Protein AF-0000000076748676 (afdb_homodimer)

Foldseek 3Di:
DDDPDPDPVSDPDPCPPPPALLVVLLVLLVVLLVLLVVLLVDDDDPLLNVLSVVVSVVSVLLSQVFVHPRDDDPVNLVVLVVLLVVLCVLVVNHDPAAFDQDFDPSLNSLLVSLVSLVVSLVSLVVNVVVPPGHGDVVSNSSSNSSSSSSNSSSVSVCVVVVTDTGHDDDPVDPDDD/DDDPDPDPVRDPDPCVPPPALLVVLLVLLVVLLVLLVVLLVDDDDPLLNVLSVVVSVVSVLLSQVFVHPRDDDPVNLVVLVVLLVVLCVLVVNHDPAAFDQDFPPSLNSLLVSLVSLVVSLVSLVVNVVVVPGHGDVVSNSNSNSSSSSSNSSSVSVCVVVVHDTGHDADPVDHPDD

Secondary structure (DSSP, 8-state):
---S---GGG-SSTTTT-SSTHHHHHHHHHHHHHHHHHHHTS---HHHHHHHHHHHHHHHHHHHHHHS-----HHHHHHHHHHHHHHHHHTTTS--S-B-S-SSHHHHHHHHHHHHHHHHHHHHHHHHHHSS----HHHHHHHHHHHHHHHHHHHHHHHHTTPPPPBP--SSSPPP-/---S---GGG-SSTTTT-SSTHHHHHHHHHHHHHHHHHHTTS---HHHHHHHHHHHHHHHHHHHHHHS-----HHHHHHHHHHHHHHHHHTTTS--SSB-S-SSHHHHHHHHHHHHHHHHHHHHHHHHHHSS----HHHHHHHHHHHHHHHHHHHHHHHHTTPPPPBP--SSSPPP-

Solvent-accessible surface area (backbone atoms only — not comparable to full-atom values): 19219 Å² total; per-residue (Å²): 95,75,74,92,62,86,51,68,92,73,53,92,48,96,56,71,43,54,83,59,51,59,50,57,27,38,52,40,29,49,49,33,34,49,47,49,54,54,59,68,73,50,95,64,58,70,67,61,46,52,53,50,64,62,45,40,63,49,36,54,32,53,41,44,27,63,86,51,66,76,60,72,50,70,68,59,44,51,53,52,46,50,52,39,53,52,48,32,54,74,46,76,72,44,74,89,64,57,56,56,51,26,63,39,58,68,17,10,52,27,39,48,39,17,45,37,28,49,49,30,40,41,30,52,44,49,29,42,70,67,63,82,49,75,68,62,61,64,58,53,40,43,34,19,28,50,20,44,37,29,44,46,50,19,53,48,44,20,53,76,68,70,40,80,78,48,71,54,80,62,71,31,45,77,74,83,128,97,77,75,84,56,87,50,69,65,35,50,65,46,99,55,58,41,55,83,57,52,59,52,58,28,38,49,40,28,50,40,34,31,22,46,47,18,36,58,67,46,49,96,64,56,70,66,62,45,53,52,48,64,61,45,38,62,50,36,55,26,53,42,34,27,64,86,42,39,73,48,72,50,69,68,58,45,48,52,51,48,51,53,39,51,53,47,31,54,74,46,75,70,44,75,82,68,60,54,57,86,44,84,40,70,68,16,33,52,27,43,51,37,16,54,37,28,49,50,32,42,52,29,51,49,50,29,42,71,68,63,82,49,74,68,63,68,63,57,54,54,43,35,51,49,49,22,50,36,28,44,46,51,18,53,48,45,21,54,76,68,69,42,82,78,49,72,55,80,59,90,86,44,79,70,84,126

Nearest PDB structures (foldseek):
  1nog-assembly1_A  TM=9.337E-01  e=6.884E-08  Thermoplasma acidophilum
  4nwp-assembly1_D  TM=8.884E-01  e=5.663E-06  Pyrococcus horikoshii OT3
  7ruu-assembly2_C  TM=8.843E-01  e=1.484E-05  Homo sapiens
  7rut-assembly1_E  TM=8.212E-01  e=8.937E-06  Homo sapiens
  4nwp-assembly1_A  TM=8.350E-01  e=2.463E-05  Pyrococcus horikoshii OT3

Sequence (354 aa):
MKPVSKDHGEICYPFIYEDSPVCDFEIAADELCTRIGLVLTMDLDDYSRDVLQRVQPYVYHLNGSVRGKLAIFEDNLQELYHDYNTLREKLDGGFKGFVLPGGHPISAELHLCRTQAKKVVRALVAIEHAGKKSPDPILFRYANLLANVMYTLASYTNRMQQVVETEFVSKSYPMPKMKPVSKDHGEICYPFIYEDSPVCDFEIAADELCTRIGLVLTMDLDDYSRDVLQRVQPYVYHLNGSVRGKLAIFEDNLQELYHDYNTLREKLDGGFKGFVLPGGHPISAELHLCRTQAKKVVRALVAIEHAGKKSPDPILFRYANLLANVMYTLASYTNRMQQVVETEFVSKSYPMPK

InterPro domains:
  IPR016030 Cobalamin adenosyltransferase-like [PF01923] (20-156)
  IPR036451 Cobalamin adenosyltransferase-like superfamily [G3DSA:1.20.1200.10] (21-175)
  IPR036451 Cobalamin adenosyltransferase-like superfamily [SSF89028] (9-169)

Structure (mmCIF, N/CA/C/O backbone):
data_AF-0000000076748676-model_v1
#
loop_
_entity.id
_entity.type
_entity.pdbx_description
1 polymer 'ATP:cob(I)alamin adenosyltransferase'
#
loop_
_atom_site.group_PDB
_atom_site.id
_atom_site.type_symbol
_atom_site.label_atom_id
_atom_site.label_alt_id
_atom_site.label_comp_id
_atom_site.label_asym_id
_atom_site.label_entity_id
_atom_site.label_seq_id
_atom_site.pdbx_PDB_ins_code
_atom_site.Cartn_x
_atom_site.Cartn_y
_atom_site.Cartn_z
_atom_site.occupancy
_atom_site.B_iso_or_equiv
_atom_site.auth_seq_id
_atom_site.auth_comp_id
_atom_site.auth_asym_id
_atom_site.auth_atom_id
_atom_site.pdbx_PDB_model_num
ATOM 1 N N . MET A 1 1 ? -16.188 7.875 22.016 1 75.38 1 MET A N 1
ATOM 2 C CA . MET A 1 1 ? -16.578 6.77 22.891 1 75.38 1 MET A CA 1
ATOM 3 C C . MET A 1 1 ? -15.609 6.633 24.062 1 75.38 1 MET A C 1
ATOM 5 O O . MET A 1 1 ? -14.43 6.969 23.938 1 75.38 1 MET A O 1
ATOM 9 N N . LYS A 1 2 ? -16.156 6.176 25.188 1 82 2 LYS A N 1
ATOM 10 C CA . LYS A 1 2 ? -15.32 5.992 26.375 1 82 2 LYS A CA 1
ATOM 11 C C . LYS A 1 2 ? -14.617 4.637 26.344 1 82 2 LYS A C 1
ATOM 13 O O . LYS A 1 2 ? -15.117 3.686 25.734 1 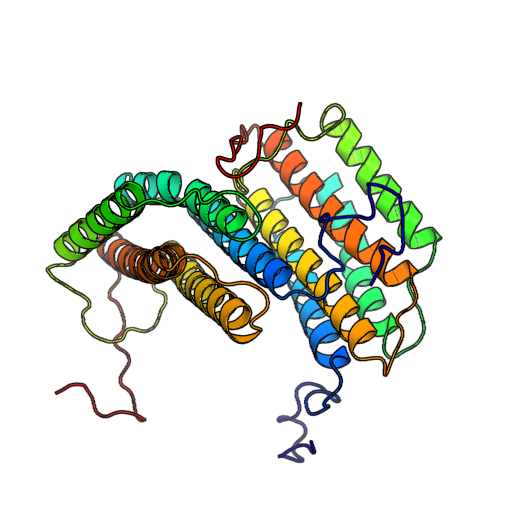82 2 LYS A O 1
ATOM 18 N N . PRO A 1 3 ? -13.414 4.719 27.016 1 84.19 3 PRO A N 1
ATOM 19 C CA . PRO A 1 3 ? -12.75 3.418 27.109 1 84.19 3 PRO A CA 1
ATOM 20 C C . PRO A 1 3 ? -13.633 2.352 27.766 1 84.19 3 PRO A C 1
ATOM 22 O O . PRO A 1 3 ? -14.375 2.646 28.703 1 84.19 3 PRO A O 1
ATOM 25 N N . VAL A 1 4 ? -13.539 1.172 27.312 1 87.06 4 VAL A N 1
ATOM 26 C CA . VAL A 1 4 ? -14.391 0.086 27.781 1 87.06 4 VAL A CA 1
ATOM 27 C C . VAL A 1 4 ? -13.797 -0.521 29.047 1 87.06 4 VAL A C 1
ATOM 29 O O . VAL A 1 4 ? -14.484 -1.258 29.766 1 87.06 4 VAL A O 1
ATOM 32 N N . SER A 1 5 ? -12.469 -0.26 29.25 1 86.75 5 SER A N 1
ATOM 33 C CA . SER A 1 5 ? -11.75 -0.765 30.422 1 86.75 5 SER A CA 1
ATOM 34 C C . SER A 1 5 ? -10.914 0.334 31.078 1 86.75 5 SER A C 1
ATOM 36 O O . SER A 1 5 ? -10.508 1.288 30.406 1 86.75 5 SER A O 1
ATOM 38 N N . LYS A 1 6 ? -10.68 0.21 32.406 1 87.88 6 LYS A N 1
ATOM 39 C CA . LYS A 1 6 ? -9.844 1.163 33.156 1 87.88 6 LYS A CA 1
ATOM 40 C C . LYS A 1 6 ? -8.453 0.594 33.406 1 87.88 6 LYS A C 1
ATOM 42 O O . LYS A 1 6 ? -7.562 1.303 33.875 1 87.88 6 LYS A O 1
ATOM 47 N N . ASP A 1 7 ? -8.367 -0.594 33 1 89.88 7 ASP A N 1
ATOM 48 C CA . ASP A 1 7 ? -7.055 -1.214 33.156 1 89.88 7 ASP A CA 1
ATOM 49 C C . ASP A 1 7 ? -6.039 -0.649 32.188 1 89.88 7 ASP A C 1
ATOM 51 O O . ASP A 1 7 ? -6.25 -0.709 30.969 1 89.88 7 ASP A O 1
ATOM 55 N N . HIS A 1 8 ? -4.949 -0.192 32.719 1 87.44 8 HIS A N 1
ATOM 56 C CA . HIS A 1 8 ? -3.932 0.486 31.922 1 87.44 8 HIS A CA 1
ATOM 57 C C . HIS A 1 8 ? -3.398 -0.422 30.812 1 87.44 8 HIS A C 1
ATOM 59 O O . HIS A 1 8 ? -3.086 0.045 29.719 1 87.44 8 HIS A O 1
ATOM 65 N N . GLY A 1 9 ? -3.254 -1.672 31.125 1 93 9 GLY A N 1
ATOM 66 C CA . GLY A 1 9 ? -2.76 -2.625 30.141 1 93 9 GLY A CA 1
ATOM 67 C C . GLY A 1 9 ? -3.711 -2.838 28.984 1 93 9 GLY A C 1
ATOM 68 O O . GLY A 1 9 ? -3.322 -3.379 27.938 1 93 9 GLY A O 1
ATOM 69 N N . GLU A 1 10 ? -4.945 -2.273 29.125 1 92.5 10 GLU A N 1
ATOM 70 C CA . GLU A 1 10 ? -5.953 -2.484 28.094 1 92.5 10 GLU A CA 1
ATOM 71 C C . GLU A 1 10 ? -6.223 -1.199 27.312 1 92.5 10 GLU A C 1
ATOM 73 O O . GLU A 1 10 ? -7.227 -1.095 26.609 1 92.5 10 GLU A O 1
ATOM 78 N N . ILE A 1 11 ? -5.348 -0.285 27.531 1 90 11 ILE A N 1
ATOM 79 C CA . ILE A 1 11 ? -5.371 0.962 26.781 1 90 11 ILE A CA 1
ATOM 80 C C . ILE A 1 11 ? -4.059 1.125 26.016 1 90 11 ILE A C 1
ATOM 82 O O . ILE A 1 11 ? -3.035 1.494 26.594 1 90 11 ILE A O 1
ATOM 86 N N . CYS A 1 12 ? -4.102 0.901 24.781 1 93.06 12 CYS A N 1
ATOM 87 C CA . CYS A 1 12 ? -2.879 0.854 23.984 1 93.06 12 CYS A CA 1
ATOM 88 C C . CYS A 1 12 ? -2.447 2.254 23.562 1 93.06 12 CYS A C 1
ATOM 90 O O . CYS A 1 12 ? -1.271 2.48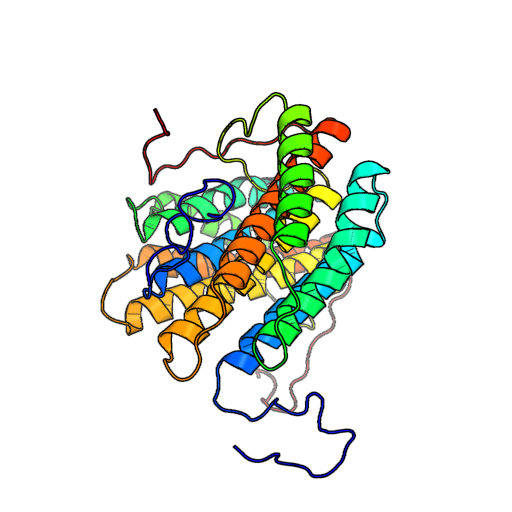4 23.281 1 93.06 12 CYS A O 1
ATOM 92 N N . TYR A 1 13 ? -3.41 3.145 23.469 1 91.62 13 TYR A N 1
ATOM 93 C CA . TYR A 1 13 ? -3.211 4.52 23.031 1 91.62 13 TYR A CA 1
ATOM 94 C C . TYR A 1 13 ? -4.246 5.449 23.656 1 91.62 13 TYR A C 1
ATOM 96 O O . TYR A 1 13 ? -5.438 5.137 23.672 1 91.62 13 TYR A O 1
ATOM 104 N N . PRO A 1 14 ? -3.854 6.516 24.234 1 89.5 14 PRO A N 1
ATOM 105 C CA . PRO A 1 14 ? -4.766 7.352 25.016 1 89.5 14 PRO A CA 1
ATOM 106 C C . PRO A 1 14 ? -5.953 7.859 24.203 1 89.5 14 PRO A C 1
ATOM 108 O O . PRO A 1 14 ? -7.02 8.125 24.766 1 89.5 14 PRO A O 1
ATOM 111 N N . PHE A 1 15 ? -5.777 7.98 22.922 1 92.75 15 PHE A N 1
ATOM 112 C CA . PHE A 1 15 ? -6.816 8.578 22.094 1 92.75 15 PHE A CA 1
ATOM 113 C C . PHE A 1 15 ? -7.516 7.52 21.25 1 92.75 15 PHE A C 1
ATOM 115 O O . PHE A 1 15 ? -8.195 7.844 20.281 1 92.75 15 PHE A O 1
ATOM 122 N N . ILE A 1 16 ? -7.477 6.316 21.641 1 94.75 16 ILE A N 1
ATOM 123 C CA . ILE A 1 16 ? -7.852 5.191 20.781 1 94.75 16 ILE A CA 1
ATOM 124 C C . ILE A 1 16 ? -9.367 5.152 20.609 1 94.75 16 ILE A C 1
ATOM 126 O O . ILE A 1 16 ? -9.875 4.594 19.641 1 94.75 16 ILE A O 1
ATOM 130 N N . TYR A 1 17 ? -10.172 5.754 21.469 1 93.06 17 TYR A N 1
ATOM 131 C CA . TYR A 1 17 ? -11.625 5.656 21.422 1 93.06 17 TYR A CA 1
ATOM 132 C C . TYR A 1 17 ? -12.25 6.941 20.891 1 93.06 17 TYR A C 1
ATOM 134 O O . TYR A 1 17 ? -13.469 7.059 20.797 1 93.06 17 TYR A O 1
ATOM 142 N N . GLU A 1 18 ? -11.422 7.852 20.484 1 92.88 18 GLU A N 1
ATOM 143 C CA . GLU A 1 18 ? -11.984 9.117 20.016 1 92.88 18 GLU A CA 1
ATOM 144 C C . GLU A 1 18 ? -12.656 8.961 18.656 1 92.88 18 GLU A C 1
ATOM 146 O O . GLU A 1 18 ? -12.336 8.039 17.906 1 92.88 18 GLU A O 1
ATOM 151 N N . ASP A 1 19 ? -13.508 9.867 18.328 1 91 19 ASP A N 1
ATOM 152 C CA . ASP A 1 19 ? -14.203 9.875 17.031 1 91 19 ASP A CA 1
ATOM 153 C C . ASP A 1 19 ? -13.391 10.609 15.977 1 91 19 ASP A C 1
ATOM 155 O O . ASP A 1 19 ? -13.586 10.406 14.781 1 91 19 ASP A O 1
ATOM 159 N N . SER A 1 20 ? -12.5 11.383 16.375 1 91.62 20 SER A N 1
ATOM 160 C CA . SER A 1 20 ? -11.711 12.219 15.469 1 91.62 20 SER A CA 1
ATOM 161 C C . SER A 1 20 ? -10.812 11.367 14.57 1 91.62 20 SER A C 1
ATOM 163 O O . SER A 1 20 ? -10.227 10.383 15.023 1 91.62 20 SER A O 1
ATOM 165 N N . PRO A 1 21 ? -10.695 11.719 13.305 1 95.94 21 PRO A N 1
ATOM 166 C CA . PRO A 1 21 ? -9.789 11.008 12.406 1 95.94 21 PRO A CA 1
ATOM 167 C C . PRO A 1 21 ? -8.32 11.258 12.734 1 95.94 21 PRO A C 1
ATOM 169 O O . PRO A 1 21 ? -7.434 10.672 12.102 1 95.94 21 PRO A O 1
ATOM 172 N N . VAL A 1 22 ? -8.062 12.086 13.664 1 96.75 22 VAL A N 1
ATOM 173 C CA . VAL A 1 22 ? -6.688 12.383 14.047 1 96.75 22 VAL A CA 1
ATOM 174 C C . VAL A 1 22 ? -6 11.109 14.539 1 96.75 22 VAL A C 1
ATOM 176 O O . VAL A 1 22 ? -4.836 10.859 14.203 1 96.75 22 VAL A O 1
ATOM 179 N N . CYS A 1 23 ? -6.727 10.344 15.289 1 96.5 23 CYS A N 1
ATOM 180 C CA . CYS A 1 23 ? -6.168 9.094 15.789 1 96.5 23 CYS A CA 1
ATOM 181 C C . CYS A 1 23 ? -5.789 8.164 14.633 1 96.5 23 CYS A C 1
ATOM 183 O O . CYS A 1 23 ? -4.727 7.547 14.656 1 96.5 23 CYS A O 1
ATOM 185 N N . ASP A 1 24 ? -6.582 8.055 13.609 1 97.44 24 ASP A N 1
ATOM 186 C CA . ASP A 1 24 ? -6.285 7.242 12.438 1 97.44 24 ASP A CA 1
ATOM 187 C C . ASP A 1 24 ? -5.016 7.723 11.734 1 97.44 24 ASP A C 1
ATOM 189 O O . ASP A 1 24 ? -4.191 6.914 11.312 1 97.44 24 ASP A O 1
ATOM 193 N N . PHE A 1 25 ? -4.844 9.008 11.664 1 98.06 25 PHE A N 1
ATOM 194 C CA . PHE A 1 25 ? -3.635 9.602 11.102 1 98.06 25 PHE A CA 1
ATOM 195 C C . PHE A 1 25 ? -2.41 9.195 11.914 1 98.06 25 PHE A C 1
ATOM 197 O O . PHE A 1 25 ? -1.389 8.805 11.352 1 98.06 25 PHE A O 1
ATOM 204 N N . GLU A 1 26 ? -2.518 9.266 13.18 1 98.38 26 GLU A N 1
ATOM 205 C CA . GLU A 1 26 ? -1.399 8.938 14.062 1 98.38 26 GLU A CA 1
ATOM 206 C C . GLU A 1 26 ? -1.003 7.473 13.93 1 98.38 26 GLU A C 1
ATOM 208 O O . GLU A 1 26 ? 0.185 7.145 13.922 1 98.38 26 GLU A O 1
ATOM 213 N N . ILE A 1 27 ? -1.955 6.645 13.789 1 98.31 27 ILE A N 1
ATOM 214 C CA . ILE A 1 27 ? -1.685 5.223 13.617 1 98.31 27 ILE A CA 1
ATOM 215 C C . ILE A 1 27 ? -1.04 4.984 12.25 1 98.31 27 ILE A C 1
ATOM 217 O O . ILE A 1 27 ? -0.099 4.195 12.133 1 98.31 27 ILE A O 1
ATOM 221 N N . ALA A 1 28 ? -1.51 5.652 11.195 1 98.44 28 ALA A N 1
ATOM 222 C CA . ALA A 1 28 ? -0.925 5.535 9.867 1 98.44 28 ALA A CA 1
ATOM 223 C C . ALA A 1 28 ? 0.529 6 9.859 1 98.44 28 ALA A C 1
ATOM 225 O O . ALA A 1 28 ? 1.39 5.355 9.258 1 98.44 28 ALA A O 1
ATOM 226 N N . ALA A 1 29 ? 0.782 7.109 10.516 1 98.69 29 ALA A N 1
ATOM 227 C CA . ALA A 1 29 ? 2.145 7.625 10.625 1 98.69 29 ALA A CA 1
ATOM 228 C C . ALA A 1 29 ? 3.031 6.668 11.414 1 98.69 29 ALA A C 1
ATOM 230 O O . ALA A 1 29 ? 4.195 6.453 11.062 1 98.69 29 ALA A O 1
ATOM 231 N N . ASP A 1 30 ? 2.5 6.109 12.484 1 98.62 30 ASP A N 1
ATOM 232 C CA . ASP A 1 30 ? 3.238 5.121 13.266 1 98.62 30 ASP A CA 1
ATOM 233 C C . ASP A 1 30 ? 3.635 3.924 12.398 1 98.62 30 ASP A C 1
ATOM 235 O O . ASP A 1 30 ? 4.762 3.436 12.484 1 98.62 30 ASP A O 1
ATOM 239 N N . GLU A 1 31 ? 2.742 3.467 11.578 1 98.62 31 GLU A N 1
ATOM 240 C CA . GLU A 1 31 ? 3.043 2.357 10.68 1 98.62 31 GLU A CA 1
ATOM 241 C C . GLU A 1 31 ? 4.16 2.723 9.711 1 98.62 31 GLU A C 1
ATOM 243 O O . GLU A 1 31 ? 5.062 1.918 9.461 1 98.62 31 GLU A O 1
ATOM 248 N N . LEU A 1 32 ? 4.129 3.92 9.156 1 98.81 32 LEU A N 1
ATOM 249 C CA . LEU A 1 32 ? 5.188 4.355 8.25 1 98.81 32 LEU A CA 1
ATOM 250 C C . LEU A 1 32 ? 6.539 4.363 8.961 1 98.81 32 LEU A C 1
ATOM 252 O O . LEU A 1 32 ? 7.531 3.865 8.422 1 98.81 32 LEU A O 1
ATOM 256 N N . CYS A 1 33 ? 6.57 4.898 10.141 1 98.81 33 CYS A N 1
ATOM 257 C CA . CYS A 1 33 ? 7.801 4.934 10.922 1 98.81 33 CYS A CA 1
ATOM 258 C C . CYS A 1 33 ? 8.344 3.527 11.148 1 98.81 33 CYS A C 1
ATOM 260 O O . CYS A 1 33 ? 9.547 3.293 11.031 1 98.81 33 CYS A O 1
ATOM 262 N N . THR A 1 34 ? 7.398 2.67 11.469 1 98.69 34 THR A N 1
ATOM 263 C CA . THR A 1 34 ? 7.754 1.281 11.734 1 98.69 34 THR A CA 1
ATOM 264 C C . THR A 1 34 ? 8.297 0.613 10.477 1 98.69 34 THR A C 1
ATOM 266 O O . THR A 1 34 ? 9.273 -0.14 10.531 1 98.69 34 THR A O 1
ATOM 269 N N . ARG A 1 35 ? 7.742 0.881 9.328 1 98.69 35 ARG A N 1
ATOM 270 C CA . ARG A 1 35 ? 8.219 0.327 8.07 1 98.69 35 ARG A CA 1
ATOM 271 C C . ARG A 1 35 ? 9.617 0.839 7.742 1 98.69 35 ARG A C 1
ATOM 273 O O . ARG A 1 35 ? 10.469 0.078 7.277 1 98.69 35 ARG A O 1
ATOM 280 N N . ILE A 1 36 ? 9.828 2.111 8.008 1 98.81 36 ILE A N 1
ATOM 281 C CA . ILE A 1 36 ? 11.164 2.662 7.805 1 98.81 36 ILE A CA 1
ATOM 282 C C . ILE A 1 36 ? 12.164 1.944 8.711 1 98.81 36 ILE A C 1
ATOM 284 O O . ILE A 1 36 ? 13.273 1.611 8.281 1 98.81 36 ILE A O 1
ATOM 288 N N . GLY A 1 37 ? 11.742 1.684 9.922 1 98.81 37 GLY A N 1
ATOM 289 C CA . GLY A 1 37 ? 12.578 0.913 10.836 1 98.81 37 GLY A CA 1
ATOM 290 C C . GLY A 1 37 ? 12.93 -0.46 10.297 1 98.81 37 GLY A C 1
ATOM 291 O O . GLY A 1 37 ? 14.062 -0.923 10.461 1 98.81 37 GLY A O 1
ATOM 292 N N . LEU A 1 38 ? 11.969 -1.097 9.664 1 98.62 38 LEU A N 1
ATOM 293 C CA . LEU A 1 38 ? 12.211 -2.395 9.047 1 98.62 38 LEU A CA 1
ATOM 294 C C . LEU A 1 38 ? 13.266 -2.281 7.945 1 98.62 38 LEU A C 1
ATOM 296 O O . LEU A 1 38 ? 14.211 -3.072 7.898 1 98.62 38 LEU A O 1
ATOM 300 N N . VAL A 1 39 ? 13.156 -1.305 7.066 1 98.75 39 VAL A N 1
ATOM 301 C CA . VAL A 1 39 ? 14.102 -1.121 5.973 1 98.75 39 VAL A CA 1
ATOM 302 C C . VAL A 1 39 ? 15.5 -0.875 6.539 1 98.75 39 VAL A C 1
ATOM 304 O O . VAL A 1 39 ? 16.5 -1.36 5.988 1 98.75 39 VAL A O 1
ATOM 307 N N . LEU A 1 40 ? 15.602 -0.201 7.672 1 98.69 40 LEU A N 1
ATOM 308 C CA . LEU A 1 40 ? 16.875 0.151 8.289 1 98.69 40 LEU A CA 1
ATOM 309 C C . LEU A 1 40 ? 17.578 -1.089 8.836 1 98.69 40 LEU A C 1
ATOM 311 O O . LEU A 1 40 ? 18.781 -1.049 9.133 1 98.69 40 LEU A O 1
ATOM 315 N N . THR A 1 41 ? 16.875 -2.184 9 1 98.56 41 THR A N 1
ATOM 316 C CA . THR A 1 41 ? 17.516 -3.426 9.438 1 98.56 41 THR A CA 1
ATOM 317 C C . THR A 1 41 ? 18.172 -4.133 8.258 1 98.56 41 THR A C 1
ATOM 319 O O . THR A 1 41 ? 18.906 -5.113 8.445 1 98.56 41 THR A O 1
ATOM 322 N N . MET A 1 42 ? 17.969 -3.707 6.992 1 97.94 42 MET A N 1
ATOM 323 C CA . MET A 1 42 ? 18.469 -4.371 5.785 1 97.94 42 MET A CA 1
ATOM 324 C C . MET A 1 42 ? 19.828 -3.828 5.383 1 97.94 42 MET A C 1
ATOM 326 O O . MET A 1 42 ? 20.391 -2.973 6.07 1 97.94 42 MET A O 1
ATOM 330 N N . ASP A 1 43 ? 20.438 -4.445 4.367 1 97.69 43 ASP A N 1
ATOM 331 C CA . ASP A 1 43 ? 21.766 -4.062 3.918 1 97.69 43 ASP A CA 1
ATOM 332 C C . ASP A 1 43 ? 21.703 -2.889 2.945 1 97.69 43 ASP A C 1
ATOM 334 O O . ASP A 1 43 ? 21.75 -3.08 1.729 1 97.69 43 ASP A O 1
ATOM 338 N N . LEU A 1 44 ? 21.719 -1.72 3.475 1 97.88 44 LEU A N 1
ATOM 339 C CA . LEU A 1 44 ? 21.578 -0.484 2.711 1 97.88 44 LEU A CA 1
ATOM 340 C C . LEU A 1 44 ? 22.953 0.115 2.4 1 97.88 44 LEU A C 1
ATOM 342 O O . LEU A 1 44 ? 23.906 -0.071 3.164 1 97.88 44 LEU A O 1
ATOM 346 N N . ASP A 1 45 ? 23.078 0.819 1.284 1 97 45 ASP A N 1
ATOM 347 C CA . ASP A 1 45 ? 24.25 1.665 1.074 1 97 45 ASP A CA 1
ATOM 348 C C . ASP A 1 45 ? 24.25 2.842 2.047 1 97 45 ASP A C 1
ATOM 350 O O . ASP A 1 45 ? 23.219 3.182 2.629 1 97 45 ASP A O 1
ATOM 354 N N . ASP A 1 46 ? 25.312 3.52 2.188 1 97.38 46 ASP A N 1
ATOM 355 C CA . ASP A 1 46 ? 25.516 4.559 3.195 1 97.38 46 ASP A CA 1
ATOM 356 C C . ASP A 1 46 ? 24.562 5.73 2.98 1 97.38 46 ASP A C 1
ATOM 358 O O . ASP A 1 46 ? 24.016 6.27 3.941 1 97.38 46 ASP A O 1
ATOM 362 N N . TYR A 1 47 ? 24.375 6.109 1.808 1 97.56 47 TYR A N 1
ATOM 363 C CA . TYR A 1 47 ? 23.547 7.273 1.523 1 97.56 47 TYR A CA 1
ATOM 364 C C . TYR A 1 47 ? 22.094 7.008 1.893 1 97.56 47 TYR A C 1
ATOM 366 O O . TYR A 1 47 ? 21.469 7.82 2.57 1 97.56 47 TYR A O 1
ATOM 374 N N . SER A 1 48 ? 21.594 5.887 1.432 1 98.19 48 SER A N 1
ATOM 375 C CA . SER A 1 48 ? 20.219 5.523 1.736 1 98.19 48 SER A CA 1
ATOM 376 C C . SER A 1 48 ? 20 5.398 3.24 1 98.19 48 SER A C 1
ATOM 378 O O . SER A 1 48 ? 18.969 5.84 3.762 1 98.19 48 SER A O 1
ATOM 380 N N . ARG A 1 49 ? 20.938 4.805 3.928 1 98.56 49 ARG A N 1
ATOM 381 C CA . ARG A 1 49 ? 20.844 4.668 5.375 1 98.56 49 ARG A CA 1
ATOM 382 C C . ARG A 1 49 ? 20.781 6.031 6.055 1 98.56 49 ARG A C 1
ATOM 384 O O . ARG A 1 49 ? 19.984 6.246 6.957 1 98.56 49 ARG A O 1
ATOM 391 N N . ASP A 1 50 ? 21.625 6.902 5.617 1 98.5 50 ASP A N 1
ATOM 392 C CA . ASP A 1 50 ? 21.672 8.242 6.191 1 98.5 50 ASP A CA 1
ATOM 393 C C . ASP A 1 50 ? 20.328 8.953 6.023 1 98.5 50 ASP A C 1
ATOM 395 O O . ASP A 1 50 ? 19.797 9.531 6.977 1 98.5 50 ASP A O 1
ATOM 399 N N . VAL A 1 51 ? 19.766 8.898 4.832 1 98.44 51 VAL A N 1
ATOM 400 C CA . VAL A 1 51 ? 18.484 9.547 4.547 1 98.44 51 VAL A CA 1
ATOM 401 C C . VAL A 1 51 ? 17.406 8.969 5.457 1 98.44 51 VAL A C 1
ATOM 403 O O . VAL A 1 51 ? 16.672 9.719 6.113 1 98.44 51 VAL A O 1
ATOM 406 N N . LEU A 1 52 ? 17.312 7.656 5.539 1 98.81 52 LEU A N 1
ATOM 407 C CA . LEU A 1 52 ? 16.25 7 6.281 1 98.81 52 LEU A CA 1
ATOM 408 C C . LEU A 1 52 ? 16.406 7.23 7.781 1 98.81 52 LEU A C 1
ATOM 410 O O . LEU A 1 52 ? 15.414 7.398 8.5 1 98.81 52 LEU A O 1
ATOM 414 N N . GLN A 1 53 ? 17.609 7.25 8.305 1 98.62 53 GLN A N 1
ATOM 415 C CA . GLN A 1 53 ? 17.859 7.516 9.719 1 98.62 53 GLN A CA 1
ATOM 416 C C . GLN A 1 53 ? 17.422 8.93 10.102 1 98.62 53 GLN A C 1
ATOM 418 O O . GLN A 1 53 ? 16.938 9.156 11.211 1 98.62 53 GLN A O 1
ATOM 423 N N . ARG A 1 54 ? 17.625 9.812 9.242 1 97.88 54 ARG A N 1
ATOM 424 C CA . ARG A 1 54 ? 17.234 11.195 9.5 1 97.88 54 ARG A CA 1
ATOM 425 C C . ARG A 1 54 ? 15.727 11.367 9.383 1 97.88 54 ARG A C 1
ATOM 427 O O . ARG A 1 54 ? 15.109 12.086 10.164 1 97.88 54 ARG A O 1
ATOM 434 N N . VAL A 1 55 ? 15.125 10.672 8.477 1 98.12 55 VAL A N 1
ATOM 435 C CA . VAL A 1 55 ? 13.711 10.844 8.156 1 98.12 55 VAL A CA 1
ATOM 436 C C . VAL A 1 55 ? 12.852 10.148 9.219 1 98.12 55 VAL A C 1
ATOM 438 O O . VAL A 1 55 ? 11.781 10.633 9.57 1 98.12 55 VAL A O 1
ATOM 441 N N . GLN A 1 56 ? 13.281 9.023 9.766 1 98.62 56 GLN A N 1
ATOM 442 C CA . GLN A 1 56 ? 12.453 8.195 10.633 1 98.62 56 GLN A CA 1
ATOM 443 C C . GLN A 1 56 ? 11.93 8.992 11.828 1 98.62 56 GLN A C 1
ATOM 445 O O . GLN A 1 56 ? 10.727 9.031 12.07 1 98.62 56 GLN A O 1
ATOM 450 N N . PRO A 1 57 ? 12.773 9.719 12.609 1 98.56 57 PRO A N 1
ATOM 451 C CA . PRO A 1 57 ? 12.227 10.484 13.727 1 98.56 57 PRO A CA 1
ATOM 452 C C . PRO A 1 57 ? 11.297 11.609 13.266 1 98.56 57 PRO A C 1
ATOM 454 O O . PRO A 1 57 ? 10.391 12 14 1 98.56 57 PRO A O 1
ATOM 457 N N . TYR A 1 58 ? 11.461 12.117 12.094 1 98.38 58 TYR A N 1
ATOM 458 C CA . TYR A 1 58 ? 10.633 13.219 11.617 1 98.38 58 TYR A CA 1
ATOM 459 C C . TYR A 1 58 ? 9.234 12.727 11.25 1 98.38 58 TYR A C 1
ATOM 461 O O . TYR A 1 58 ? 8.297 13.523 11.156 1 98.38 58 TYR A O 1
ATOM 469 N N . VAL A 1 59 ? 9.086 11.414 11.016 1 98.75 59 VAL A N 1
ATOM 470 C CA . VAL A 1 59 ? 7.738 10.859 10.875 1 98.75 59 VAL A CA 1
ATOM 471 C C . VAL A 1 59 ? 6.965 11.039 12.18 1 98.75 59 VAL A C 1
ATOM 473 O O . VAL A 1 59 ? 5.785 11.391 12.164 1 98.75 59 VAL A O 1
ATOM 476 N N . TYR A 1 60 ? 7.621 10.844 13.336 1 98.19 60 TYR A N 1
ATOM 477 C CA . TYR A 1 60 ? 6.953 11.031 14.625 1 98.19 60 TYR A CA 1
ATOM 478 C C . TYR A 1 60 ? 6.742 12.516 14.914 1 98.19 60 TYR A C 1
ATOM 480 O O . TYR A 1 60 ? 5.75 12.891 15.539 1 98.19 60 TYR A O 1
ATOM 488 N N . HIS A 1 61 ? 7.645 13.352 14.453 1 98.69 61 HIS A N 1
ATOM 489 C CA . HIS A 1 61 ? 7.387 14.789 14.562 1 98.69 61 HIS A CA 1
ATOM 490 C C . HIS A 1 61 ? 6.18 15.195 13.727 1 98.69 61 HIS A C 1
ATOM 492 O O . HIS A 1 61 ? 5.371 16.016 14.156 1 98.69 61 HIS A O 1
ATOM 498 N N . LEU A 1 62 ? 6.094 14.664 12.547 1 98.38 62 LEU A N 1
ATOM 499 C CA . LEU A 1 62 ? 4.902 14.859 11.727 1 98.38 62 LEU A CA 1
ATOM 500 C C . LEU A 1 62 ? 3.654 14.391 12.469 1 98.38 62 LEU A C 1
ATOM 502 O O . LEU A 1 62 ? 2.66 15.117 12.539 1 98.38 62 LEU A O 1
ATOM 506 N N . ASN A 1 63 ? 3.756 13.18 13.047 1 97.94 63 ASN A N 1
ATOM 507 C CA . ASN A 1 63 ? 2.684 12.547 13.812 1 97.94 63 ASN A CA 1
ATOM 508 C C . ASN A 1 63 ? 2.174 13.469 14.922 1 97.94 63 ASN A C 1
ATOM 510 O O . ASN A 1 63 ? 0.982 13.773 14.977 1 97.94 63 ASN A O 1
ATOM 514 N N . GLY A 1 64 ? 3.002 13.984 15.719 1 97.56 64 GLY A N 1
ATOM 515 C CA . GLY A 1 64 ? 2.637 14.797 16.875 1 97.56 64 GLY A CA 1
ATOM 516 C C . GLY A 1 64 ? 2.211 16.203 16.5 1 97.56 64 GLY A C 1
ATOM 517 O O . GLY A 1 64 ? 1.607 16.906 17.312 1 97.56 64 GLY A O 1
ATOM 518 N N . SER A 1 65 ? 2.406 16.641 15.312 1 98 65 SER A N 1
ATOM 519 C CA . SER A 1 65 ? 2.242 18.031 14.898 1 98 65 SER A CA 1
ATOM 520 C C . SER A 1 65 ? 0.771 18.375 14.695 1 98 65 SER A C 1
ATOM 522 O O . SER A 1 65 ? 0.409 19.562 14.609 1 98 65 SER A O 1
ATOM 524 N N . VAL A 1 66 ? -0.045 17.375 14.586 1 96.38 66 VAL A N 1
ATOM 525 C CA . VAL A 1 66 ? -1.459 17.656 14.367 1 96.38 66 VAL A CA 1
ATOM 526 C C . VAL A 1 66 ? -2.145 17.938 15.703 1 96.38 66 VAL A C 1
ATOM 528 O O . VAL A 1 66 ? -2.795 18.969 15.867 1 96.38 66 VAL A O 1
ATOM 531 N N . ARG A 1 67 ? -1.966 17.031 16.625 1 94.75 67 ARG A N 1
ATOM 532 C CA . ARG A 1 67 ? -2.611 17.172 17.938 1 94.75 67 ARG A CA 1
ATOM 533 C C . ARG A 1 67 ? -1.839 18.125 18.828 1 94.75 67 ARG A C 1
ATOM 535 O O . ARG A 1 67 ? -2.438 18.875 19.609 1 94.75 67 ARG A O 1
ATOM 542 N N . GLY A 1 68 ? -0.572 18.094 18.719 1 96.12 68 GLY A N 1
ATOM 543 C CA . GLY A 1 68 ? 0.28 18.891 19.578 1 96.12 68 GLY A CA 1
ATOM 544 C C . GLY A 1 68 ? 0.848 20.109 18.875 1 96.12 68 GLY A C 1
ATOM 545 O O . GLY A 1 68 ? 0.18 20.719 18.031 1 96.12 68 GLY A O 1
ATOM 546 N N . LYS A 1 69 ? 2.088 20.453 19.297 1 97.44 69 LYS A N 1
ATOM 547 C CA . LYS A 1 69 ? 2.768 21.594 18.703 1 97.44 69 LYS A CA 1
ATOM 548 C C . LYS A 1 69 ? 3.412 21.219 17.375 1 97.44 69 LYS A C 1
ATOM 550 O O . LYS A 1 69 ? 4.008 20.156 17.234 1 97.44 69 LYS A O 1
ATOM 555 N N . LEU A 1 70 ? 3.305 22.141 16.438 1 97.81 70 LEU A N 1
ATOM 556 C CA . LEU A 1 70 ? 3.934 21.953 15.133 1 97.81 70 LEU A CA 1
ATOM 557 C C . LEU A 1 70 ? 5.434 21.703 15.281 1 97.81 70 LEU A C 1
ATOM 559 O O . LEU A 1 70 ? 6.121 22.469 15.969 1 97.81 70 LEU A O 1
ATOM 563 N N . ALA A 1 71 ? 5.906 20.641 14.656 1 98.25 71 ALA A N 1
ATOM 564 C CA . ALA A 1 71 ? 7.312 20.297 14.812 1 98.25 71 ALA A CA 1
ATOM 565 C C . ALA A 1 71 ? 7.973 20.047 13.461 1 98.25 71 ALA A C 1
ATOM 567 O O . ALA A 1 71 ? 9.062 19.469 13.398 1 98.25 71 ALA A O 1
ATOM 568 N N . ILE A 1 72 ? 7.332 20.281 12.383 1 98 72 ILE A N 1
ATOM 569 C CA . ILE A 1 72 ? 7.883 20.312 11.031 1 98 72 ILE A CA 1
ATOM 570 C C . ILE A 1 72 ? 7.98 21.766 10.547 1 98 72 ILE A C 1
ATOM 572 O O . ILE A 1 72 ? 7 22.516 10.609 1 98 72 ILE A O 1
ATOM 576 N N . PHE A 1 73 ? 9.133 22.109 10.109 1 97.81 73 PHE A N 1
ATOM 577 C CA . PHE A 1 73 ? 9.375 23.484 9.68 1 97.81 73 PHE A CA 1
ATOM 578 C C . PHE A 1 73 ? 10.023 23.516 8.297 1 97.81 73 PHE A C 1
ATOM 580 O O . PHE A 1 73 ? 10.344 22.469 7.738 1 97.81 73 PHE A O 1
ATOM 587 N N . GLU A 1 74 ? 10.141 24.688 7.734 1 97.62 74 GLU A N 1
ATOM 588 C CA . GLU A 1 74 ? 10.664 24.859 6.383 1 97.62 74 GLU A CA 1
ATOM 589 C C . GLU A 1 74 ? 12.062 24.281 6.254 1 97.62 74 GLU A C 1
ATOM 591 O O . GLU A 1 74 ? 12.406 23.688 5.223 1 97.62 74 GLU A O 1
ATOM 596 N N . ASP A 1 75 ? 12.82 24.375 7.301 1 97.75 75 ASP A N 1
ATOM 597 C CA . ASP A 1 75 ? 14.172 23.828 7.262 1 97.75 75 ASP A CA 1
ATOM 598 C C . ASP A 1 75 ? 14.141 22.312 7.07 1 97.75 75 ASP A C 1
ATOM 600 O O . ASP A 1 75 ? 14.961 21.766 6.336 1 97.75 75 ASP A O 1
ATOM 604 N N . ASN A 1 76 ? 13.234 21.641 7.773 1 97 76 ASN A N 1
ATOM 605 C CA . ASN A 1 76 ? 13.086 20.203 7.613 1 97 76 ASN A CA 1
ATOM 606 C C . ASN A 1 76 ? 12.648 19.844 6.195 1 97 76 ASN A C 1
ATOM 608 O O . ASN A 1 76 ? 13.141 18.859 5.625 1 97 76 ASN A O 1
ATOM 612 N N . LEU A 1 77 ? 11.734 20.609 5.691 1 97.5 77 LEU A N 1
ATOM 613 C CA . LEU A 1 77 ? 11.258 20.406 4.328 1 97.5 77 LEU A CA 1
ATOM 614 C C . LEU A 1 77 ? 12.391 20.578 3.322 1 97.5 77 LEU A C 1
ATOM 616 O O . LEU A 1 77 ? 12.531 19.781 2.396 1 97.5 77 LEU A O 1
ATOM 620 N N . GLN A 1 78 ? 13.18 21.578 3.502 1 97.5 78 GLN A N 1
ATOM 621 C CA . GLN A 1 78 ? 14.297 21.859 2.598 1 97.5 78 GLN A CA 1
ATOM 622 C C . GLN A 1 78 ? 15.328 20.734 2.646 1 97.5 78 GLN A C 1
ATOM 624 O O . GLN A 1 78 ? 15.914 20.375 1.623 1 97.5 78 GLN A O 1
ATOM 629 N N . GLU A 1 79 ? 15.57 20.234 3.814 1 97.56 79 GLU A N 1
ATOM 630 C CA . GLU A 1 79 ? 16.469 19.109 3.939 1 97.56 79 GLU A CA 1
ATOM 631 C C . GLU A 1 79 ? 15.961 17.906 3.15 1 97.56 79 GLU A C 1
ATOM 633 O O . GLU A 1 79 ? 16.734 17.219 2.469 1 97.56 79 GLU A O 1
ATOM 638 N N . LEU A 1 80 ? 14.695 17.641 3.311 1 97.81 80 LEU A N 1
ATOM 639 C CA . LEU A 1 80 ? 14.094 16.531 2.568 1 97.81 80 LEU A CA 1
ATOM 640 C C . LEU A 1 80 ? 14.156 16.797 1.067 1 97.81 80 LEU A C 1
ATOM 642 O O . LEU A 1 80 ? 14.383 15.867 0.285 1 97.81 80 LEU A O 1
ATOM 646 N N . TYR A 1 81 ? 14 18 0.643 1 97.12 81 TYR A N 1
ATOM 647 C CA . TYR A 1 81 ? 14.133 18.375 -0.762 1 97.12 81 TYR A CA 1
ATOM 648 C C . TYR A 1 81 ? 15.555 18.109 -1.258 1 97.12 81 TYR A C 1
ATOM 650 O O . TYR A 1 81 ? 15.75 17.688 -2.4 1 97.12 81 TYR A O 1
ATOM 658 N N . HIS A 1 82 ? 16.438 18.469 -0.455 1 97.62 82 HIS A N 1
ATOM 659 C CA . HIS A 1 82 ? 17.828 18.203 -0.821 1 97.62 82 HIS A CA 1
ATOM 660 C C . HIS A 1 82 ? 18.047 16.719 -1.087 1 97.62 82 HIS A C 1
ATOM 662 O O . HIS A 1 82 ? 18.672 16.344 -2.082 1 97.62 82 HIS A O 1
ATOM 668 N N . ASP A 1 83 ? 17.578 15.891 -0.208 1 97.44 83 ASP A N 1
ATOM 669 C CA . ASP A 1 83 ? 17.672 14.453 -0.421 1 97.44 83 ASP A CA 1
ATOM 670 C C . ASP A 1 83 ? 17 14.047 -1.733 1 97.44 83 ASP A C 1
ATOM 672 O O . ASP A 1 83 ? 17.578 13.297 -2.523 1 97.44 83 ASP A O 1
ATOM 676 N N . TYR A 1 84 ? 15.812 14.523 -1.935 1 96.62 84 TYR A N 1
ATOM 677 C CA . TYR A 1 84 ? 15.031 14.219 -3.133 1 96.62 84 TYR A CA 1
ATOM 678 C C . TYR A 1 84 ? 15.797 14.602 -4.391 1 96.62 84 TYR A C 1
ATOM 680 O O . TYR A 1 84 ? 15.922 13.797 -5.32 1 96.62 84 TYR A O 1
ATOM 688 N N . ASN A 1 85 ? 16.328 15.812 -4.438 1 95.62 85 ASN A N 1
ATOM 689 C CA . ASN A 1 85 ? 17.047 16.328 -5.594 1 95.62 85 ASN A CA 1
ATOM 690 C C . ASN A 1 85 ? 18.344 15.547 -5.828 1 95.62 85 ASN A C 1
ATOM 692 O O . ASN A 1 85 ? 18.703 15.25 -6.973 1 95.62 85 ASN A O 1
ATOM 696 N N . THR A 1 86 ? 19.047 15.227 -4.812 1 96.31 86 THR A N 1
ATOM 697 C CA . THR A 1 86 ? 20.266 14.445 -4.918 1 96.31 86 THR A CA 1
ATOM 698 C C . THR A 1 86 ? 19.984 13.07 -5.512 1 96.31 86 THR A C 1
ATOM 700 O O . THR A 1 86 ? 20.703 12.609 -6.402 1 96.31 86 THR A O 1
ATOM 703 N N . LEU A 1 87 ? 18.953 12.461 -5.012 1 95.5 87 LEU A N 1
ATOM 704 C CA . LEU A 1 87 ? 18.547 11.148 -5.52 1 95.5 87 LEU A CA 1
ATOM 705 C C . LEU A 1 87 ? 18.156 11.227 -6.992 1 95.5 87 LEU A C 1
ATOM 707 O O . LEU A 1 87 ? 18.531 10.352 -7.781 1 95.5 87 LEU A O 1
ATOM 711 N N . ARG A 1 88 ? 17.438 12.234 -7.328 1 93.25 88 ARG A N 1
ATOM 712 C CA . ARG A 1 88 ? 17.047 12.422 -8.719 1 93.25 88 ARG A CA 1
ATOM 713 C C . ARG A 1 88 ? 18.266 12.578 -9.625 1 93.25 88 ARG A C 1
ATOM 715 O O . ARG A 1 88 ? 18.281 12.062 -10.742 1 93.25 88 ARG A O 1
ATOM 722 N N . GLU A 1 89 ? 19.203 13.305 -9.18 1 93.31 89 GLU A N 1
ATOM 723 C CA . GLU A 1 89 ? 20.438 13.477 -9.938 1 93.31 89 GLU A CA 1
ATOM 724 C C . GLU A 1 89 ? 21.156 12.141 -10.133 1 93.31 89 GLU A C 1
ATOM 726 O O . GLU A 1 89 ? 21.656 11.867 -11.227 1 93.31 89 GLU A O 1
ATOM 731 N N . LYS A 1 90 ? 21.141 11.375 -9.133 1 92.5 90 LYS A N 1
ATOM 732 C CA . LYS A 1 90 ? 21.781 10.07 -9.195 1 92.5 90 LYS A CA 1
ATOM 733 C C . LYS A 1 90 ? 21.062 9.141 -10.156 1 92.5 90 LYS A C 1
ATOM 735 O O . LYS A 1 90 ? 21.625 8.156 -10.641 1 92.5 90 LYS A O 1
ATOM 740 N N . LEU A 1 91 ? 19.766 9.398 -10.383 1 91.19 91 LEU A N 1
ATOM 741 C CA . LEU A 1 91 ? 18.953 8.609 -11.297 1 91.19 91 LEU A CA 1
ATOM 742 C C . LEU A 1 91 ? 18.922 9.234 -12.68 1 91.19 91 LEU A C 1
ATOM 744 O O . LEU A 1 91 ? 18.016 8.953 -13.477 1 91.19 91 LEU A O 1
ATOM 748 N N . ASP A 1 92 ? 19.953 9.953 -13.062 1 80.81 92 ASP A N 1
ATOM 749 C CA . ASP A 1 92 ? 20.125 10.609 -14.352 1 80.81 92 ASP A CA 1
ATOM 750 C C . ASP A 1 92 ? 18.938 11.492 -14.688 1 80.81 92 ASP A C 1
ATOM 752 O O . ASP A 1 92 ? 18.438 11.477 -15.82 1 80.81 92 ASP A O 1
ATOM 756 N N . GLY A 1 93 ? 18.453 12.18 -13.883 1 67.5 93 GLY A N 1
ATOM 757 C CA . GLY A 1 93 ? 17.469 13.242 -14.07 1 67.5 93 GLY A CA 1
ATOM 758 C C . GLY A 1 93 ? 16.047 12.781 -13.906 1 67.5 93 GLY A C 1
ATOM 759 O O . GLY A 1 93 ? 15.102 13.516 -14.227 1 67.5 93 GLY A O 1
ATOM 760 N N . GLY A 1 94 ? 15.836 11.555 -13.688 1 64.81 94 GLY A N 1
ATOM 761 C CA . GLY A 1 94 ? 14.43 11.312 -13.414 1 64.81 94 GLY A CA 1
ATOM 762 C C . GLY A 1 94 ? 14.023 9.867 -13.617 1 64.81 94 GLY A C 1
ATOM 763 O O . GLY A 1 94 ? 14.883 8.977 -13.672 1 64.81 94 GLY A O 1
ATOM 764 N N . PHE A 1 95 ? 12.68 9.703 -13.445 1 65.81 95 PHE A N 1
ATOM 765 C CA . PHE A 1 95 ? 12.078 8.383 -13.555 1 65.81 95 PHE A CA 1
ATOM 766 C C . PHE A 1 95 ? 11.797 8.023 -15.008 1 65.81 95 PHE A C 1
ATOM 768 O O . PHE A 1 95 ? 11.414 8.891 -15.797 1 65.81 95 PHE A O 1
ATOM 775 N N . LYS A 1 96 ? 12.445 6.996 -15.469 1 63.22 96 LYS A N 1
ATOM 776 C CA . LYS A 1 96 ? 12.164 6.531 -16.828 1 63.22 96 LYS A CA 1
ATOM 777 C C . LYS A 1 96 ? 10.75 5.965 -16.938 1 63.22 96 LYS A C 1
ATOM 779 O O . LYS A 1 96 ? 10.562 4.75 -17.016 1 63.22 96 LYS A O 1
ATOM 784 N N . GLY A 1 97 ? 9.742 6.789 -16.516 1 72.62 97 GLY A N 1
ATOM 785 C CA . GLY A 1 97 ? 8.367 6.348 -16.672 1 72.62 97 GLY A CA 1
ATOM 786 C C . GLY A 1 97 ? 7.805 5.672 -15.438 1 72.62 97 GLY A C 1
ATOM 787 O O . GLY A 1 97 ? 8.422 5.711 -14.367 1 72.62 97 GLY A O 1
ATOM 788 N N . PHE A 1 98 ? 6.48 5.137 -15.578 1 83.44 98 PHE A N 1
ATOM 789 C CA . PHE A 1 98 ? 5.816 4.398 -14.508 1 83.44 98 PHE A CA 1
ATOM 790 C C . PHE A 1 98 ? 6.25 2.939 -14.508 1 83.44 98 PHE A C 1
ATOM 792 O O . PHE A 1 98 ? 6.172 2.262 -15.539 1 83.44 98 PHE A O 1
ATOM 799 N N . VAL A 1 99 ? 6.855 2.562 -13.445 1 90.38 99 VAL A N 1
ATOM 800 C CA . VAL A 1 99 ? 7.426 1.221 -13.391 1 90.38 99 VAL A CA 1
ATOM 801 C C . VAL A 1 99 ? 6.645 0.368 -12.391 1 90.38 99 VAL A C 1
ATOM 803 O O . VAL A 1 99 ? 6.016 0.896 -11.469 1 90.38 99 VAL A O 1
ATOM 806 N N . LEU A 1 100 ? 6.703 -0.937 -12.609 1 95.12 100 LEU A N 1
ATOM 807 C CA . LEU A 1 100 ? 6.16 -1.868 -11.625 1 95.12 100 LEU A CA 1
ATOM 808 C C . LEU A 1 100 ? 7.039 -1.908 -10.383 1 95.12 100 LEU A C 1
ATOM 810 O O . LEU A 1 100 ? 8.266 -2.035 -10.477 1 95.12 100 LEU A O 1
ATOM 814 N N . PRO A 1 101 ? 6.426 -1.715 -9.258 1 97.06 101 PRO A N 1
ATOM 815 C CA . PRO A 1 101 ? 7.234 -1.751 -8.039 1 97.06 101 PRO A CA 1
ATOM 816 C C . PRO A 1 101 ? 7.844 -3.125 -7.773 1 97.06 101 PRO A C 1
ATOM 818 O O . PRO A 1 101 ? 7.199 -4.148 -8.016 1 97.06 101 PRO A O 1
ATOM 821 N N . GLY A 1 102 ? 9.062 -3.178 -7.293 1 96.19 102 GLY A N 1
ATOM 822 C CA . GLY A 1 102 ? 9.773 -4.414 -7.012 1 96.19 102 GLY A CA 1
ATOM 823 C C . GLY A 1 102 ? 11.234 -4.367 -7.402 1 96.19 102 GLY A C 1
ATOM 824 O O . GLY A 1 102 ? 11.914 -3.359 -7.172 1 96.19 102 GLY A O 1
ATOM 825 N N . GLY A 1 103 ? 11.703 -5.504 -7.98 1 95.81 103 GLY A N 1
ATOM 826 C CA . GLY A 1 103 ? 13.125 -5.617 -8.281 1 95.81 103 GLY A CA 1
ATOM 827 C C . GLY A 1 103 ? 13.938 -6.18 -7.137 1 95.81 103 GLY A C 1
ATOM 828 O O . GLY A 1 103 ? 13.875 -7.379 -6.855 1 95.81 103 GLY A O 1
ATOM 829 N N . HIS A 1 104 ? 14.602 -5.348 -6.441 1 97.31 104 HIS A N 1
ATOM 830 C CA . HIS A 1 104 ? 15.352 -5.758 -5.258 1 97.31 104 HIS A CA 1
ATOM 831 C C . HIS A 1 104 ? 14.469 -5.746 -4.016 1 97.31 104 HIS A C 1
ATOM 833 O O . HIS A 1 104 ? 13.602 -4.883 -3.873 1 97.31 104 HIS A O 1
ATOM 839 N N . PRO A 1 105 ? 14.719 -6.656 -3.062 1 97.69 105 PRO A N 1
ATOM 840 C CA . PRO A 1 105 ? 13.883 -6.695 -1.861 1 97.69 105 PRO A CA 1
ATOM 841 C C . PRO A 1 105 ? 13.836 -5.359 -1.129 1 97.69 105 PRO A C 1
ATOM 843 O O . PRO A 1 105 ? 12.766 -4.941 -0.668 1 97.69 105 PRO A O 1
ATOM 846 N N . ILE A 1 106 ? 14.953 -4.723 -0.999 1 98.5 106 ILE A N 1
ATOM 847 C CA . ILE A 1 106 ? 15 -3.424 -0.339 1 98.5 106 ILE A CA 1
ATOM 848 C C . ILE A 1 106 ? 14.117 -2.432 -1.088 1 98.5 106 ILE A C 1
ATOM 850 O O . ILE A 1 106 ? 13.352 -1.683 -0.472 1 98.5 106 ILE A O 1
ATOM 854 N N . SER A 1 107 ? 14.242 -2.422 -2.432 1 98.19 107 SER A N 1
ATOM 855 C CA . SER A 1 107 ? 13.406 -1.551 -3.25 1 98.19 107 SER A CA 1
ATOM 856 C C . SER A 1 107 ? 11.93 -1.846 -3.039 1 98.19 107 SER A C 1
ATOM 858 O O . SER A 1 107 ? 11.117 -0.925 -2.9 1 98.19 107 SER A O 1
ATOM 860 N N . ALA A 1 108 ? 11.586 -3.068 -3.02 1 98.38 108 ALA A N 1
ATOM 861 C CA . ALA A 1 108 ? 10.195 -3.457 -2.814 1 98.38 108 ALA A CA 1
ATOM 862 C C . ALA A 1 108 ? 9.68 -2.957 -1.469 1 98.38 108 ALA A C 1
ATOM 864 O O . ALA A 1 108 ? 8.555 -2.457 -1.375 1 98.38 108 ALA A O 1
ATOM 865 N N . GLU A 1 109 ? 10.445 -3.08 -0.429 1 98.69 109 GLU A N 1
ATOM 866 C CA . GLU A 1 109 ? 10.062 -2.582 0.889 1 98.69 109 GLU A CA 1
ATOM 867 C C . GLU A 1 109 ? 9.938 -1.062 0.889 1 98.69 109 GLU A C 1
ATOM 869 O O . GLU A 1 109 ? 9.062 -0.507 1.559 1 98.69 109 GLU A O 1
ATOM 874 N N . LEU A 1 110 ? 10.82 -0.429 0.192 1 98.75 110 LEU A N 1
ATOM 875 C CA . LEU A 1 110 ? 10.742 1.023 0.077 1 98.75 110 LEU A CA 1
ATOM 876 C C . LEU A 1 110 ? 9.469 1.441 -0.643 1 98.75 110 LEU A C 1
ATOM 878 O O . LEU A 1 110 ? 8.852 2.449 -0.29 1 98.75 110 LEU A O 1
ATOM 882 N N . HIS A 1 111 ? 9.055 0.688 -1.65 1 98.5 111 HIS A N 1
ATOM 883 C CA . HIS A 1 111 ? 7.785 0.965 -2.307 1 98.5 111 HIS A CA 1
ATOM 884 C C . HIS A 1 111 ? 6.617 0.796 -1.338 1 98.5 111 HIS A C 1
ATOM 886 O O . HIS A 1 111 ? 5.617 1.513 -1.433 1 98.5 111 HIS A O 1
ATOM 892 N N . LEU A 1 112 ? 6.738 -0.128 -0.449 1 98.69 112 LEU A N 1
ATOM 893 C CA . LEU A 1 112 ? 5.703 -0.26 0.572 1 98.69 112 LEU A CA 1
ATOM 894 C C . LEU A 1 112 ? 5.699 0.951 1.5 1 98.69 112 LEU A C 1
ATOM 896 O O . LEU A 1 112 ? 4.637 1.391 1.947 1 98.69 112 LEU A O 1
ATOM 900 N N . CYS A 1 113 ? 6.867 1.487 1.835 1 98.81 113 CYS A N 1
ATOM 901 C CA . CYS A 1 113 ? 6.926 2.744 2.574 1 98.81 113 CYS A CA 1
ATOM 902 C C . CYS A 1 113 ? 6.246 3.865 1.798 1 98.81 113 CYS A C 1
ATOM 904 O O . CYS A 1 113 ? 5.516 4.672 2.377 1 98.81 113 CYS A O 1
ATOM 906 N N . ARG A 1 114 ? 6.5 3.863 0.514 1 98.62 114 ARG A N 1
ATOM 907 C CA . ARG A 1 114 ? 5.902 4.871 -0.356 1 98.62 114 ARG A CA 1
ATOM 908 C C . ARG A 1 114 ? 4.379 4.816 -0.29 1 98.62 114 ARG A C 1
ATOM 910 O O . ARG A 1 114 ? 3.725 5.848 -0.113 1 98.62 114 ARG A O 1
ATOM 917 N N . THR A 1 115 ? 3.818 3.65 -0.447 1 98.5 115 THR A N 1
ATOM 918 C CA . THR A 1 115 ? 2.365 3.523 -0.408 1 98.5 115 THR A CA 1
ATOM 919 C C . THR A 1 115 ? 1.826 3.906 0.967 1 98.5 115 THR A C 1
ATOM 921 O O . THR A 1 115 ? 0.764 4.523 1.073 1 98.5 115 THR A O 1
ATOM 924 N N . GLN A 1 116 ? 2.568 3.516 2.002 1 98.75 116 GLN A N 1
ATOM 925 C CA . GLN A 1 116 ? 2.148 3.898 3.346 1 98.75 116 GLN A CA 1
ATOM 926 C C . GLN A 1 116 ? 2.213 5.41 3.529 1 98.75 116 GLN A C 1
ATOM 928 O O . GLN A 1 116 ? 1.371 5.996 4.215 1 98.75 116 GLN A O 1
ATOM 933 N N . ALA A 1 117 ? 3.221 6.035 2.988 1 98.81 117 ALA A N 1
ATOM 934 C CA . ALA A 1 117 ? 3.314 7.492 3.051 1 98.81 117 ALA A CA 1
ATOM 935 C C . ALA A 1 117 ? 2.113 8.148 2.375 1 98.81 117 ALA A C 1
ATOM 937 O O . ALA A 1 117 ? 1.59 9.156 2.863 1 98.81 117 ALA A O 1
ATOM 938 N N . LYS A 1 118 ? 1.709 7.602 1.268 1 98.56 118 LYS A N 1
ATOM 939 C CA . LYS A 1 118 ? 0.507 8.109 0.611 1 98.56 118 LYS A CA 1
ATOM 940 C C . LYS A 1 118 ? -0.708 8 1.528 1 98.56 118 LYS A C 1
ATOM 942 O O . LYS A 1 118 ? -1.552 8.898 1.56 1 98.56 118 LYS A O 1
ATOM 947 N N . LYS A 1 119 ? -0.754 6.926 2.258 1 98.44 119 LYS A N 1
ATOM 948 C CA . LYS A 1 119 ? -1.86 6.75 3.195 1 98.44 119 LYS A CA 1
ATOM 949 C C . LYS A 1 119 ? -1.812 7.797 4.305 1 98.44 119 LYS A C 1
ATOM 951 O O . LYS A 1 119 ? -2.854 8.234 4.793 1 98.44 119 LYS A O 1
ATOM 956 N N . VAL A 1 120 ? -0.648 8.172 4.664 1 98.56 120 VAL A N 1
ATOM 957 C CA . VAL A 1 120 ? -0.489 9.227 5.656 1 98.56 120 VAL A CA 1
ATOM 958 C C . VAL A 1 120 ? -1.05 10.539 5.109 1 98.56 120 VAL A C 1
ATOM 960 O O . VAL A 1 120 ? -1.768 11.258 5.812 1 98.56 120 VAL A O 1
ATOM 963 N N . VAL A 1 121 ? -0.762 10.883 3.906 1 98.19 121 VAL A N 1
ATOM 964 C CA . VAL A 1 121 ? -1.301 12.086 3.285 1 98.19 121 VAL A CA 1
ATOM 965 C C . VAL A 1 121 ? -2.826 12.023 3.27 1 98.19 121 VAL A C 1
ATOM 967 O O . VAL A 1 121 ? -3.498 12.992 3.631 1 98.19 121 VAL A O 1
ATOM 970 N N . ARG A 1 122 ? -3.344 10.875 2.85 1 97.31 122 ARG A N 1
ATOM 971 C CA . ARG A 1 122 ? -4.793 10.703 2.785 1 97.31 122 ARG A CA 1
ATOM 972 C C . ARG A 1 122 ? -5.426 10.891 4.16 1 97.31 122 ARG A C 1
ATOM 974 O O . ARG A 1 122 ? -6.527 11.43 4.27 1 97.31 122 ARG A O 1
ATOM 981 N N . ALA A 1 123 ? -4.738 10.367 5.172 1 97.5 123 ALA A N 1
ATOM 982 C CA . ALA A 1 123 ? -5.246 10.539 6.531 1 97.5 123 ALA A CA 1
ATOM 983 C C . ALA A 1 123 ? -5.277 12.008 6.926 1 97.5 123 ALA A C 1
ATOM 985 O O . ALA A 1 123 ? -6.195 12.453 7.621 1 97.5 123 ALA A O 1
ATOM 986 N N . LEU A 1 124 ? -4.297 12.82 6.547 1 97.12 124 LEU A N 1
ATOM 987 C CA . LEU A 1 124 ? -4.312 14.266 6.766 1 97.12 124 LEU A CA 1
ATOM 988 C C . LEU A 1 124 ? -5.496 14.914 6.059 1 97.12 124 LEU A C 1
ATOM 990 O O . LEU A 1 124 ? -6.168 15.773 6.625 1 97.12 124 LEU A O 1
ATOM 994 N N . VAL A 1 125 ? -5.711 14.5 4.836 1 95.81 125 VAL A N 1
ATOM 995 C CA . VAL A 1 125 ? -6.82 15.023 4.043 1 95.81 125 VAL A CA 1
ATOM 996 C C . VAL A 1 125 ? -8.141 14.742 4.754 1 95.81 125 VAL A C 1
ATOM 998 O O . VAL A 1 125 ? -9.023 15.602 4.793 1 95.81 125 VAL A O 1
ATOM 1001 N N . ALA A 1 126 ? -8.273 13.539 5.309 1 95 126 ALA A N 1
ATOM 1002 C CA . ALA A 1 126 ? -9.484 13.172 6.031 1 95 126 ALA A CA 1
ATOM 1003 C C . ALA A 1 126 ? -9.719 14.094 7.223 1 95 126 ALA A C 1
ATOM 1005 O O . ALA A 1 126 ? -10.852 14.461 7.52 1 95 126 ALA A O 1
ATOM 1006 N N . ILE A 1 127 ? -8.672 14.43 7.922 1 95.81 127 ILE A N 1
ATOM 1007 C CA . ILE A 1 127 ? -8.789 15.352 9.047 1 95.81 127 ILE A CA 1
ATOM 1008 C C . ILE A 1 127 ? -9.305 16.703 8.555 1 95.81 127 ILE A C 1
ATOM 1010 O O . ILE A 1 127 ? -10.227 17.266 9.148 1 95.81 127 ILE A O 1
ATOM 1014 N N . GLU A 1 128 ? -8.695 17.172 7.516 1 93.81 128 GLU A N 1
ATOM 1015 C CA . GLU A 1 128 ? -9.102 18.453 6.945 1 93.81 128 GLU A CA 1
ATOM 1016 C C . GLU A 1 128 ? -10.578 18.438 6.547 1 93.81 128 GLU A C 1
ATOM 1018 O O . GLU A 1 128 ? -11.312 19.375 6.824 1 93.81 128 GLU A O 1
ATOM 1023 N N . HIS A 1 129 ? -11.016 17.391 5.949 1 91.31 129 HIS A N 1
ATOM 1024 C CA . HIS A 1 129 ? -12.383 17.266 5.449 1 91.31 129 HIS A CA 1
ATOM 1025 C C . HIS A 1 129 ? -13.375 17.172 6.598 1 91.31 129 HIS A C 1
ATOM 1027 O O . HIS A 1 129 ? -14.523 17.594 6.469 1 91.31 129 HIS A O 1
ATOM 1033 N N . ALA A 1 130 ? -12.93 16.562 7.625 1 90.81 130 ALA A N 1
ATOM 1034 C CA . ALA A 1 130 ? -13.812 16.438 8.781 1 90.81 130 ALA A CA 1
ATOM 1035 C C . ALA A 1 130 ? -14.156 17.812 9.359 1 90.81 130 ALA A C 1
ATOM 1037 O O . ALA A 1 130 ? -15.164 17.969 10.047 1 90.81 130 ALA A O 1
ATOM 1038 N N . GLY A 1 131 ? -13.266 18.828 9.195 1 87.25 131 GLY A N 1
ATOM 1039 C CA . GLY A 1 131 ? -13.586 20.219 9.484 1 87.25 131 GLY A CA 1
ATOM 1040 C C . GLY A 1 131 ? -13.375 20.594 10.938 1 87.25 131 GLY A C 1
ATOM 1041 O O . GLY A 1 131 ? -13.547 21.75 11.32 1 87.25 131 GLY A O 1
ATOM 1042 N N . LYS A 1 132 ? -13.078 19.703 11.758 1 87 132 LYS A N 1
ATOM 1043 C CA . LYS A 1 132 ? -12.914 19.984 13.18 1 87 132 LYS A CA 1
ATOM 1044 C C . LYS A 1 132 ? -11.516 20.516 13.477 1 87 132 LYS A C 1
ATOM 1046 O O . LYS A 1 132 ? -11.312 21.25 14.445 1 87 132 LYS A O 1
ATOM 1051 N N . LYS A 1 133 ? -10.578 20.047 12.742 1 87.31 133 LYS A N 1
ATOM 1052 C CA . LYS A 1 133 ? -9.188 20.5 12.82 1 87.31 133 LYS A CA 1
ATOM 1053 C C . LYS A 1 133 ? -8.625 20.781 11.43 1 87.31 133 LYS A C 1
ATOM 1055 O O . LYS A 1 133 ? -9.039 20.156 10.445 1 87.31 133 LYS A O 1
ATOM 1060 N N . SER A 1 134 ? -7.684 21.75 11.414 1 90.75 134 SER A N 1
ATOM 1061 C CA . SER A 1 134 ? -7.008 22.062 10.156 1 90.75 134 SER A CA 1
ATOM 1062 C C . SER A 1 134 ? -5.496 21.922 10.289 1 90.75 134 SER A C 1
ATOM 1064 O O . SER A 1 134 ? -4.82 22.812 10.812 1 90.75 134 SER A O 1
ATOM 1066 N N . PRO A 1 135 ? -5.047 20.844 9.875 1 95.25 135 PRO A N 1
ATOM 1067 C CA . PRO A 1 135 ? -3.594 20.672 9.945 1 95.25 135 PRO A CA 1
ATOM 1068 C C . PRO A 1 135 ? -2.834 21.75 9.18 1 95.25 135 PRO A C 1
ATOM 1070 O O . PRO A 1 135 ? -3.301 22.219 8.141 1 95.25 135 PRO A O 1
ATOM 1073 N N . ASP A 1 136 ? -1.672 22.172 9.719 1 95.75 136 ASP A N 1
ATOM 1074 C CA . ASP A 1 136 ? -0.826 23.156 9.047 1 95.75 136 ASP A CA 1
ATOM 1075 C C . ASP A 1 136 ? -0.453 22.688 7.641 1 95.75 136 ASP A C 1
ATOM 1077 O O . ASP A 1 136 ? -0.12 21.516 7.434 1 95.75 136 ASP A O 1
ATOM 1081 N N . PRO A 1 137 ? -0.451 23.531 6.625 1 96.06 137 PRO A N 1
ATOM 1082 C CA . PRO A 1 137 ? -0.144 23.172 5.238 1 96.06 137 PRO A CA 1
ATOM 1083 C C . PRO A 1 137 ? 1.219 22.5 5.09 1 96.06 137 PRO A C 1
ATOM 1085 O O . PRO A 1 137 ? 1.402 21.656 4.207 1 96.06 137 PRO A O 1
ATOM 1088 N N . ILE A 1 138 ? 2.17 22.828 5.891 1 97.5 138 ILE A N 1
ATOM 1089 C CA . ILE A 1 138 ? 3.525 22.312 5.758 1 97.5 138 ILE A CA 1
ATOM 1090 C C . ILE A 1 138 ? 3.525 20.797 6 1 97.5 138 ILE A C 1
ATOM 1092 O O . ILE A 1 138 ? 4.391 20.078 5.492 1 97.5 138 ILE A O 1
ATOM 1096 N N . LEU A 1 139 ? 2.561 20.297 6.797 1 98 139 LEU A N 1
ATOM 1097 C CA . LEU A 1 139 ? 2.469 18.859 7.062 1 98 139 LEU A CA 1
ATOM 1098 C C . LEU A 1 139 ? 2.105 18.094 5.797 1 98 139 LEU A C 1
ATOM 1100 O O . LEU A 1 139 ? 2.635 17.016 5.547 1 98 139 LEU A O 1
ATOM 1104 N N . PHE A 1 140 ? 1.218 18.672 4.98 1 97.69 140 PHE A N 1
ATOM 1105 C CA . PHE A 1 140 ? 0.88 18.078 3.689 1 97.69 140 PHE A CA 1
ATOM 1106 C C . PHE A 1 140 ? 2.088 18.094 2.758 1 97.69 140 PHE A C 1
ATOM 1108 O O . PHE A 1 140 ? 2.379 17.094 2.102 1 97.69 140 PHE A O 1
ATOM 1115 N N . ARG A 1 141 ? 2.742 19.203 2.734 1 97.56 141 ARG A N 1
ATOM 1116 C CA . ARG A 1 141 ? 3.916 19.344 1.878 1 97.56 141 ARG A CA 1
ATOM 1117 C C . ARG A 1 141 ? 4.977 18.297 2.23 1 97.56 141 ARG A C 1
ATOM 1119 O O . ARG A 1 141 ? 5.496 17.609 1.35 1 97.56 141 ARG A O 1
ATOM 1126 N N . TYR A 1 142 ? 5.242 18.188 3.488 1 98.19 142 TYR A N 1
ATOM 1127 C CA . TYR A 1 142 ? 6.273 17.266 3.955 1 98.19 142 TYR A CA 1
ATOM 1128 C C . TYR A 1 142 ? 5.891 15.82 3.66 1 98.19 142 TYR A C 1
ATOM 1130 O O . TYR A 1 142 ? 6.707 15.039 3.17 1 98.19 142 TYR A O 1
ATOM 1138 N N . ALA A 1 143 ? 4.66 15.469 3.984 1 98.38 143 ALA A N 1
ATOM 1139 C CA . ALA A 1 143 ? 4.199 14.094 3.797 1 98.38 143 ALA A CA 1
ATOM 1140 C C . ALA A 1 143 ? 4.227 13.703 2.324 1 98.38 143 ALA A C 1
ATOM 1142 O O . ALA A 1 143 ? 4.629 12.586 1.979 1 98.38 143 ALA A O 1
ATOM 1143 N N . ASN A 1 144 ? 3.816 14.547 1.462 1 98.12 144 ASN A N 1
ATOM 1144 C CA . ASN A 1 144 ? 3.883 14.289 0.029 1 98.12 144 ASN A CA 1
ATOM 1145 C C . ASN A 1 144 ? 5.32 14.07 -0.437 1 98.12 144 ASN A C 1
ATOM 1147 O O . ASN A 1 144 ? 5.602 13.133 -1.181 1 98.12 144 ASN A O 1
ATOM 1151 N N . LEU A 1 145 ? 6.129 14.93 -0.035 1 98.38 145 LEU A N 1
ATOM 1152 C CA . LEU A 1 145 ? 7.531 14.836 -0.421 1 98.38 145 LEU A CA 1
ATOM 1153 C C . LEU A 1 145 ? 8.156 13.547 0.115 1 98.38 145 LEU A C 1
ATOM 1155 O O . LEU A 1 145 ? 8.992 12.938 -0.553 1 98.38 145 LEU A O 1
ATOM 1159 N N . LEU A 1 146 ? 7.762 13.203 1.3 1 98.44 146 LEU A N 1
ATOM 1160 C CA . LEU A 1 146 ? 8.242 11.961 1.897 1 98.44 146 LEU A CA 1
ATOM 1161 C C . LEU A 1 146 ? 7.902 10.766 1.018 1 98.44 146 LEU A C 1
ATOM 1163 O O . LEU A 1 146 ? 8.742 9.891 0.792 1 98.44 146 LEU A O 1
ATOM 1167 N N . ALA A 1 147 ? 6.68 10.664 0.488 1 98.31 147 ALA A N 1
ATOM 1168 C CA . ALA A 1 147 ? 6.289 9.594 -0.43 1 98.31 147 ALA A CA 1
ATOM 1169 C C . ALA A 1 147 ? 7.188 9.578 -1.664 1 98.31 147 ALA A C 1
ATOM 1171 O O . ALA A 1 147 ? 7.621 8.516 -2.107 1 98.31 147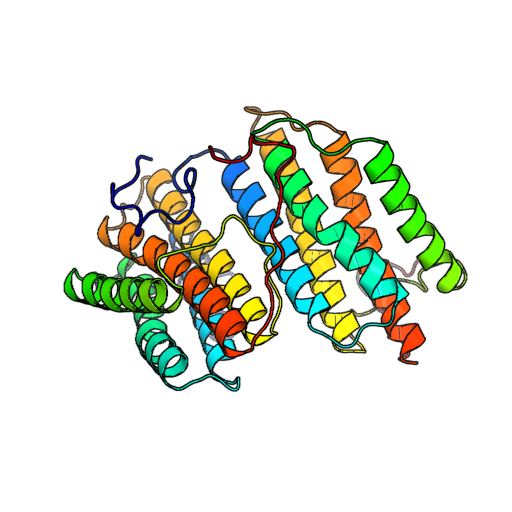 ALA A O 1
ATOM 1172 N N . ASN A 1 148 ? 7.496 10.727 -2.17 1 96.94 148 ASN A N 1
ATOM 1173 C CA . ASN A 1 148 ? 8.352 10.836 -3.35 1 96.94 148 ASN A CA 1
ATOM 1174 C C . ASN A 1 148 ? 9.781 10.414 -3.047 1 96.94 148 ASN A C 1
ATOM 1176 O O . ASN A 1 148 ? 10.453 9.82 -3.891 1 96.94 148 ASN A O 1
ATOM 1180 N N . VAL A 1 149 ? 10.234 10.766 -1.899 1 98 149 VAL A N 1
ATOM 1181 C CA . VAL A 1 149 ? 11.578 10.367 -1.505 1 98 149 VAL A CA 1
ATOM 1182 C C . VAL A 1 149 ? 11.664 8.852 -1.389 1 98 149 VAL A C 1
ATOM 1184 O O . VAL A 1 149 ? 12.641 8.242 -1.825 1 98 149 VAL A O 1
ATOM 1187 N N . MET A 1 150 ? 10.609 8.219 -0.795 1 98.25 150 MET A N 1
ATOM 1188 C CA . MET A 1 150 ? 10.602 6.762 -0.717 1 98.25 150 MET A CA 1
ATOM 1189 C C . MET A 1 150 ? 10.625 6.145 -2.111 1 98.25 150 MET A C 1
ATOM 1191 O O . MET A 1 150 ? 11.344 5.172 -2.35 1 98.25 150 MET A O 1
ATOM 1195 N N . TYR A 1 151 ? 9.898 6.727 -3.006 1 96.81 151 TYR A N 1
ATOM 1196 C CA . TYR A 1 151 ? 9.875 6.262 -4.387 1 96.81 151 TYR A CA 1
ATOM 1197 C C . TYR A 1 151 ? 11.258 6.379 -5.02 1 96.81 151 TYR A C 1
ATOM 1199 O O . TYR A 1 151 ? 11.742 5.438 -5.656 1 96.81 151 TYR A O 1
ATOM 1207 N N . THR A 1 152 ? 11.859 7.48 -4.855 1 96.25 152 THR A N 1
ATOM 1208 C CA . THR A 1 152 ? 13.156 7.738 -5.473 1 96.25 152 THR A CA 1
ATOM 1209 C C . THR A 1 152 ? 14.234 6.852 -4.859 1 96.25 152 THR A C 1
ATOM 1211 O O . THR A 1 152 ? 15.117 6.359 -5.566 1 96.25 152 THR A O 1
ATOM 1214 N N . LEU A 1 153 ? 14.148 6.633 -3.588 1 97.62 153 LEU A N 1
ATOM 1215 C CA . LEU A 1 153 ? 15.07 5.711 -2.93 1 97.62 153 LEU A CA 1
ATOM 1216 C C . LEU A 1 153 ? 14.922 4.301 -3.492 1 97.62 153 LEU A C 1
ATOM 1218 O O . LEU A 1 153 ? 15.914 3.588 -3.664 1 97.62 153 LEU A O 1
ATOM 1222 N N . ALA A 1 154 ? 13.672 3.912 -3.703 1 97.31 154 ALA A N 1
ATOM 1223 C CA . ALA A 1 154 ? 13.414 2.592 -4.273 1 97.31 154 ALA A CA 1
ATOM 1224 C C . ALA A 1 154 ? 14.07 2.449 -5.645 1 97.31 154 ALA A C 1
ATOM 1226 O O . ALA A 1 154 ? 14.758 1.462 -5.906 1 97.31 154 ALA A O 1
ATOM 1227 N N . SER A 1 155 ? 13.922 3.41 -6.488 1 95.81 155 SER A N 1
ATOM 1228 C CA . SER A 1 155 ? 14.508 3.4 -7.824 1 95.81 155 SER A CA 1
ATOM 1229 C C . SER A 1 155 ? 16.031 3.434 -7.758 1 95.81 155 SER A C 1
ATOM 1231 O O . SER A 1 155 ? 16.703 2.713 -8.492 1 95.81 155 SER A O 1
ATOM 1233 N N . TYR A 1 156 ? 16.547 4.27 -6.93 1 96.44 156 TYR A N 1
ATOM 1234 C CA . TYR A 1 156 ? 17.984 4.359 -6.723 1 96.44 156 TYR A CA 1
ATOM 1235 C C . TYR A 1 156 ? 18.562 3.02 -6.285 1 96.44 156 TYR A C 1
ATOM 1237 O O . TYR A 1 156 ? 19.625 2.604 -6.773 1 96.44 156 TYR A O 1
ATOM 1245 N N . THR A 1 157 ? 17.859 2.365 -5.383 1 97 157 THR A N 1
ATOM 1246 C CA . THR A 1 157 ? 18.281 1.06 -4.887 1 97 157 THR A CA 1
ATOM 1247 C C . THR A 1 157 ? 18.359 0.045 -6.023 1 97 157 THR A C 1
ATOM 1249 O O . THR A 1 157 ? 19.344 -0.692 -6.145 1 97 157 THR A O 1
ATOM 1252 N N . ASN A 1 158 ? 17.328 0.022 -6.848 1 96.06 158 ASN A N 1
ATOM 1253 C CA . ASN A 1 158 ? 17.375 -0.875 -7.996 1 96.06 158 ASN A CA 1
ATOM 1254 C C . ASN A 1 158 ? 18.547 -0.573 -8.914 1 96.06 158 ASN A C 1
ATOM 1256 O O . ASN A 1 158 ? 19.219 -1.49 -9.398 1 96.06 158 ASN A O 1
ATOM 1260 N N . ARG A 1 159 ? 18.844 0.645 -9.133 1 93.94 159 ARG A N 1
ATOM 1261 C CA . ARG A 1 159 ? 19.969 1.038 -9.961 1 93.94 159 ARG A CA 1
ATOM 1262 C C . ARG A 1 159 ? 21.281 0.577 -9.344 1 93.94 159 ARG A C 1
ATOM 1264 O O . ARG A 1 159 ? 22.141 0.006 -10.039 1 93.94 159 ARG A O 1
ATOM 1271 N N . MET A 1 160 ? 21.438 0.823 -8.102 1 95.06 160 MET A N 1
ATOM 1272 C CA . MET A 1 160 ? 22.656 0.447 -7.398 1 95.06 160 MET A CA 1
ATOM 1273 C C . MET A 1 160 ? 22.859 -1.063 -7.434 1 95.06 160 MET A C 1
ATOM 1275 O O . MET A 1 160 ? 24 -1.537 -7.5 1 95.06 160 MET A O 1
ATOM 1279 N N . GLN A 1 161 ? 21.75 -1.725 -7.41 1 95.62 161 GLN A N 1
ATOM 1280 C CA . GLN A 1 161 ? 21.797 -3.182 -7.387 1 95.62 161 GLN A CA 1
ATOM 1281 C C . GLN A 1 161 ? 21.766 -3.758 -8.797 1 95.62 161 GLN A C 1
ATOM 1283 O O . GLN A 1 161 ? 21.641 -4.973 -8.977 1 95.62 161 GLN A O 1
ATOM 1288 N N . GLN A 1 162 ? 21.734 -2.922 -9.812 1 94.94 162 GLN A N 1
ATOM 1289 C CA . GLN A 1 162 ? 21.766 -3.287 -11.227 1 94.94 162 GLN A CA 1
ATOM 1290 C C . GLN A 1 162 ? 20.531 -4.094 -11.617 1 94.94 162 GLN A C 1
ATOM 1292 O O . GLN A 1 162 ? 20.641 -5.074 -12.359 1 94.94 162 GLN A O 1
ATOM 1297 N N . VAL A 1 163 ? 19.5 -3.73 -11.016 1 94.06 163 VAL A N 1
ATOM 1298 C CA . VAL A 1 163 ? 18.203 -4.316 -11.375 1 94.06 163 VAL A CA 1
ATOM 1299 C C . VAL A 1 163 ? 17.516 -3.447 -12.422 1 94.06 163 VAL A C 1
ATOM 1301 O O . VAL A 1 163 ? 17.422 -2.229 -12.266 1 94.06 163 VAL A O 1
ATOM 1304 N N . VAL A 1 164 ? 17.109 -4.113 -13.477 1 89.56 164 VAL A N 1
ATOM 1305 C CA . VAL A 1 164 ? 16.344 -3.404 -14.5 1 89.56 164 VAL A CA 1
ATOM 1306 C C . VAL A 1 164 ? 14.867 -3.338 -14.102 1 89.56 164 VAL A C 1
ATOM 1308 O O . VAL A 1 164 ? 14.234 -4.371 -13.867 1 89.56 164 VAL A O 1
ATOM 1311 N N . GLU A 1 165 ? 14.414 -2.146 -14.023 1 90.5 165 GLU A N 1
ATOM 1312 C CA . GLU A 1 165 ? 13.016 -1.96 -13.656 1 90.5 165 GLU A CA 1
ATOM 1313 C C . GLU A 1 165 ? 12.094 -2.227 -14.844 1 90.5 165 GLU A C 1
ATOM 1315 O O . GLU A 1 165 ? 12.43 -1.906 -15.984 1 90.5 165 GLU A O 1
ATOM 1320 N N . THR A 1 166 ? 10.977 -2.779 -14.555 1 90.06 166 THR A N 1
ATOM 1321 C CA . THR A 1 166 ? 9.992 -3.094 -15.578 1 90.06 166 THR A CA 1
ATOM 1322 C C . THR A 1 166 ? 9.008 -1.943 -15.75 1 90.06 166 THR A C 1
ATOM 1324 O O . THR A 1 166 ? 8.344 -1.539 -14.797 1 90.06 166 THR A O 1
ATOM 1327 N N . GLU A 1 167 ? 8.945 -1.461 -16.922 1 88.69 167 GLU A N 1
ATOM 1328 C CA . GLU A 1 167 ? 8.008 -0.379 -17.219 1 88.69 167 GLU A CA 1
ATOM 1329 C C . GLU A 1 167 ? 6.57 -0.885 -17.234 1 88.69 167 GLU A C 1
ATOM 1331 O O . GLU A 1 167 ? 6.301 -1.972 -17.75 1 88.69 167 GLU A O 1
ATOM 1336 N N . PHE A 1 168 ? 5.668 -0.113 -16.703 1 92.75 168 PHE A N 1
ATOM 1337 C CA . PHE A 1 168 ? 4.238 -0.383 -16.812 1 92.75 168 PHE A CA 1
ATOM 1338 C C . PHE A 1 168 ? 3.613 0.463 -17.922 1 92.75 168 PHE A C 1
ATOM 1340 O O . PHE A 1 168 ? 3.729 1.69 -17.906 1 92.75 168 PHE A O 1
ATOM 1347 N N . VAL A 1 169 ? 2.957 -0.215 -18.844 1 87.62 169 VAL A N 1
ATOM 1348 C CA . VAL A 1 169 ? 2.238 0.472 -19.906 1 87.62 169 VAL A CA 1
ATOM 1349 C C . VAL A 1 169 ? 0.735 0.392 -19.656 1 87.62 169 VAL A C 1
ATOM 1351 O O . VAL A 1 169 ? 0.118 -0.654 -19.875 1 87.62 169 VAL A O 1
ATOM 1354 N N . SER A 1 170 ? 0.232 1.469 -19.359 1 90.38 170 SER A N 1
ATOM 1355 C CA . SER A 1 170 ? -1.173 1.518 -18.969 1 90.38 170 SER A CA 1
ATOM 1356 C C . SER A 1 170 ? -2.092 1.37 -20.172 1 90.38 170 SER A C 1
ATOM 1358 O O . SER A 1 170 ? -1.823 1.937 -21.234 1 90.38 170 SER A O 1
ATOM 1360 N N . LYS A 1 171 ? -3.205 0.651 -20.016 1 89.88 171 LYS A N 1
ATOM 1361 C CA . LYS A 1 171 ? -4.258 0.541 -21.016 1 89.88 171 LYS A CA 1
ATOM 1362 C C . LYS A 1 171 ? -5.418 1.478 -20.703 1 89.88 171 LYS A C 1
ATOM 1364 O O . LYS A 1 171 ? -6.344 1.618 -21.5 1 89.88 171 LYS A O 1
ATOM 1369 N N . SER A 1 172 ? -5.273 2.098 -19.594 1 89.69 172 SER A N 1
ATOM 1370 C CA . SER A 1 172 ? -6.355 2.979 -19.172 1 89.69 172 SER A CA 1
ATOM 1371 C C . SER A 1 172 ? -6.055 4.434 -19.516 1 89.69 172 SER A C 1
ATOM 1373 O O . SER A 1 172 ? -6.961 5.266 -19.547 1 89.69 172 SER A O 1
ATOM 1375 N N . TYR A 1 173 ? -4.742 4.664 -19.609 1 83.94 173 TYR A N 1
ATOM 1376 C CA . TYR A 1 173 ? -4.305 6.031 -19.859 1 83.94 173 TYR A CA 1
ATOM 1377 C C . TYR A 1 173 ? -3.33 6.086 -21.031 1 83.94 173 TYR A C 1
ATOM 1379 O O . TYR A 1 173 ? -2.586 5.133 -21.266 1 83.94 173 TYR A O 1
ATOM 1387 N N . PRO A 1 174 ? -3.496 7.051 -21.797 1 75.06 174 PRO A N 1
ATOM 1388 C CA . PRO A 1 174 ? -2.504 7.188 -22.859 1 75.06 174 PRO A CA 1
ATOM 1389 C C . PRO A 1 174 ? -1.086 7.379 -22.328 1 75.06 174 PRO A C 1
ATOM 1391 O O . PRO A 1 174 ? -0.905 7.816 -21.188 1 75.06 174 PRO A O 1
ATOM 1394 N N . MET A 1 175 ? -0.24 6.734 -23.016 1 63.78 175 MET A N 1
ATOM 1395 C CA . MET A 1 175 ? 1.145 6.957 -22.609 1 63.78 175 MET A CA 1
ATOM 1396 C C . MET A 1 175 ? 1.464 8.445 -22.562 1 63.78 175 MET A C 1
ATOM 1398 O O . MET A 1 175 ? 1.05 9.203 -23.438 1 63.78 175 MET A O 1
ATOM 1402 N N . PRO A 1 176 ? 1.969 8.828 -21.406 1 53.47 176 PRO A N 1
ATOM 1403 C CA . PRO A 1 176 ? 2.332 10.25 -21.375 1 53.47 176 PRO A CA 1
ATOM 1404 C C . PRO A 1 176 ? 3.193 10.672 -22.547 1 53.47 176 PRO A C 1
ATOM 1406 O O . PRO A 1 176 ? 4.098 9.938 -22.953 1 53.47 176 PRO A O 1
ATOM 1409 N N . LYS A 1 177 ? 2.672 11.703 -23.453 1 41.41 177 LYS A N 1
ATOM 1410 C CA . LYS A 1 177 ? 3.455 12.234 -24.562 1 41.41 177 LYS A CA 1
ATOM 1411 C C . LYS A 1 177 ? 4.801 12.773 -24.078 1 41.41 177 LYS A C 1
ATOM 1413 O O . LYS A 1 177 ? 4.914 13.25 -22.938 1 41.41 177 LYS A O 1
ATOM 1418 N N . MET B 1 1 ? -10.32 18.922 -1.112 1 74.69 1 MET B N 1
ATOM 1419 C CA . MET B 1 1 ? -9.453 20.062 -0.817 1 74.69 1 MET B CA 1
ATOM 1420 C C . MET B 1 1 ? -8.438 20.266 -1.93 1 74.69 1 MET B C 1
ATOM 1422 O O . MET B 1 1 ? -8.094 19.328 -2.652 1 74.69 1 MET B O 1
ATOM 1426 N N . LYS B 1 2 ? -7.898 21.531 -2.061 1 77.06 2 LYS B N 1
ATOM 1427 C CA . LYS B 1 2 ? -6.891 21.859 -3.064 1 77.06 2 LYS B CA 1
ATOM 1428 C C . LYS B 1 2 ? -5.484 21.562 -2.547 1 77.06 2 LYS B C 1
ATOM 1430 O O . LYS B 1 2 ? -5.234 21.641 -1.342 1 77.06 2 LYS B O 1
ATOM 1435 N N . PRO B 1 3 ? -4.672 21.266 -3.543 1 77.38 3 PRO B N 1
ATOM 1436 C CA . PRO B 1 3 ? -3.281 21.062 -3.131 1 77.38 3 PRO B CA 1
ATOM 1437 C C . PRO B 1 3 ? -2.703 22.281 -2.418 1 77.38 3 PRO B C 1
ATOM 1439 O O . PRO B 1 3 ? -3.006 23.422 -2.789 1 77.38 3 PRO B O 1
ATOM 1442 N N . VAL B 1 4 ? -1.944 22.016 -1.454 1 79.81 4 VAL B N 1
ATOM 1443 C CA . VAL B 1 4 ? -1.401 23.094 -0.638 1 79.81 4 VAL B CA 1
ATOM 1444 C C . VAL B 1 4 ? -0.136 23.656 -1.289 1 79.81 4 VAL B C 1
ATOM 1446 O O . VAL B 1 4 ? 0.38 24.688 -0.871 1 79.81 4 VAL B O 1
ATOM 1449 N N . SER B 1 5 ? 0.349 22.891 -2.262 1 82.81 5 SER B N 1
ATOM 1450 C CA . SER B 1 5 ? 1.578 23.266 -2.951 1 82.81 5 SER B CA 1
ATOM 1451 C C . SER B 1 5 ? 1.476 23 -4.449 1 82.81 5 SER B C 1
ATOM 1453 O O . SER B 1 5 ? 0.738 22.109 -4.875 1 82.81 5 SER B O 1
ATOM 1455 N N . LYS B 1 6 ? 2.217 23.812 -5.219 1 81.62 6 LYS B N 1
ATOM 1456 C CA . LYS B 1 6 ? 2.275 23.609 -6.664 1 81.62 6 LYS B CA 1
ATOM 1457 C C . LYS B 1 6 ? 3.584 22.938 -7.07 1 81.62 6 LYS B C 1
ATOM 1459 O O . LYS B 1 6 ? 3.777 22.594 -8.242 1 81.62 6 LYS B O 1
ATOM 1464 N N . ASP B 1 7 ? 4.387 22.734 -6.102 1 86.19 7 ASP B N 1
ATOM 1465 C CA . ASP B 1 7 ? 5.668 22.094 -6.379 1 86.19 7 ASP B CA 1
ATOM 1466 C C . ASP B 1 7 ? 5.48 20.609 -6.68 1 86.19 7 ASP B C 1
ATOM 1468 O O . ASP B 1 7 ? 4.875 19.875 -5.887 1 86.19 7 ASP B O 1
ATOM 1472 N N . HIS B 1 8 ? 6.094 20.188 -7.762 1 83.44 8 HIS B N 1
ATOM 1473 C CA . HIS B 1 8 ? 5.93 18.812 -8.234 1 83.44 8 HIS B CA 1
ATOM 1474 C C . HIS B 1 8 ? 6.414 17.812 -7.195 1 83.44 8 HIS B C 1
ATOM 1476 O O . HIS B 1 8 ? 5.84 16.734 -7.051 1 83.44 8 HIS B O 1
ATOM 1482 N N . GLY B 1 9 ? 7.422 18.203 -6.473 1 88.81 9 GLY B N 1
ATOM 1483 C CA . GLY B 1 9 ? 7.961 17.328 -5.449 1 88.81 9 GLY B CA 1
ATOM 1484 C C . GLY B 1 9 ? 7.035 17.156 -4.258 1 88.81 9 GLY B C 1
ATOM 1485 O O . GLY B 1 9 ? 7.211 16.234 -3.453 1 88.81 9 GLY B O 1
ATOM 1486 N N . GLU B 1 10 ? 6.066 18 -4.195 1 90.44 10 GLU B N 1
ATOM 1487 C CA . GLU B 1 10 ? 5.156 17.984 -3.057 1 90.44 10 GLU B CA 1
ATOM 1488 C C . GLU B 1 10 ? 3.773 17.469 -3.467 1 90.44 10 GLU B C 1
ATOM 1490 O O . GLU B 1 10 ? 2.768 17.828 -2.852 1 90.44 10 GLU B O 1
ATOM 1495 N N . ILE B 1 11 ? 3.721 16.766 -4.523 1 91.62 11 ILE B N 1
ATOM 1496 C CA . ILE B 1 11 ? 2.543 16.031 -4.988 1 91.62 11 ILE B CA 1
ATOM 1497 C C . ILE B 1 11 ? 2.916 14.586 -5.293 1 91.62 11 ILE B C 1
ATOM 1499 O O . ILE B 1 11 ? 3.555 14.305 -6.309 1 91.62 11 ILE B O 1
ATOM 1503 N N . CYS B 1 12 ? 2.5 13.789 -4.445 1 92.56 12 CYS B N 1
ATOM 1504 C CA . CYS B 1 12 ? 2.898 12.398 -4.613 1 92.56 12 CYS B CA 1
ATOM 1505 C C . CYS B 1 12 ? 1.923 11.656 -5.516 1 92.56 12 CYS B C 1
ATOM 1507 O O . CYS B 1 12 ? 2.23 10.562 -6.008 1 92.56 12 CYS B O 1
ATOM 1509 N N . TYR B 1 13 ? 0.769 12.156 -5.656 1 91.81 13 TYR B N 1
ATOM 1510 C CA . TYR B 1 13 ? -0.302 11.609 -6.484 1 91.81 13 TYR B CA 1
ATOM 1511 C C . TYR B 1 13 ? -1.28 12.703 -6.898 1 91.81 13 TYR B C 1
ATOM 1513 O O . TYR B 1 13 ? -1.719 13.5 -6.07 1 91.81 13 TYR B O 1
ATOM 1521 N N . PRO B 1 14 ? -1.626 12.82 -8.148 1 90.25 14 PRO B N 1
ATOM 1522 C CA . PRO B 1 14 ? -2.414 13.945 -8.648 1 90.25 14 PRO B CA 1
ATOM 1523 C C . PRO B 1 14 ? -3.764 14.078 -7.945 1 90.25 14 PRO B C 1
ATOM 1525 O O . PRO B 1 14 ? -4.305 15.188 -7.852 1 90.25 14 PRO B O 1
ATOM 1528 N N . PHE B 1 15 ? -4.293 13.008 -7.465 1 92.69 15 PHE B N 1
ATOM 1529 C CA . PHE B 1 15 ? -5.63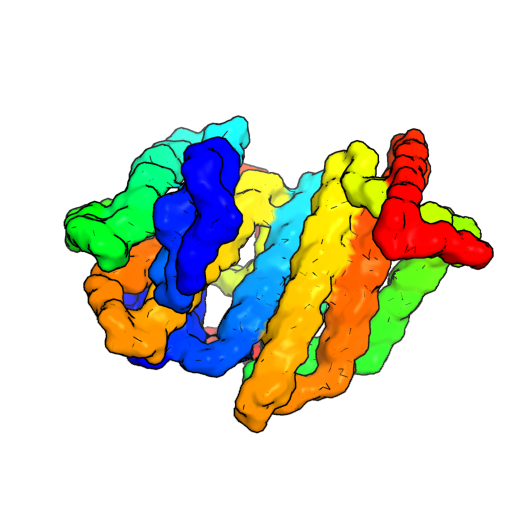7 13.031 -6.898 1 92.69 15 PHE B CA 1
ATOM 1530 C C . PHE B 1 15 ? -5.586 12.898 -5.379 1 92.69 15 PHE B C 1
ATOM 1532 O O . PHE B 1 15 ? -6.59 12.555 -4.746 1 92.69 15 PHE B O 1
ATOM 1539 N N . ILE B 1 16 ? -4.484 13.227 -4.809 1 94.88 16 ILE B N 1
ATOM 1540 C CA . ILE B 1 16 ? -4.184 12.891 -3.42 1 94.88 16 ILE B CA 1
ATOM 1541 C C . ILE B 1 16 ? -5.074 13.703 -2.484 1 94.88 16 ILE B C 1
ATOM 1543 O O . ILE B 1 16 ? -5.301 13.312 -1.337 1 94.88 16 ILE B O 1
ATOM 1547 N N . TYR B 1 17 ? -5.715 14.781 -2.945 1 93.94 17 TYR B N 1
ATOM 1548 C CA . TYR B 1 17 ? -6.477 15.664 -2.072 1 93.94 17 TYR B CA 1
ATOM 1549 C C . TYR B 1 17 ? -7.973 15.531 -2.33 1 93.94 17 TYR B C 1
ATOM 1551 O O . TYR B 1 17 ? -8.781 16.203 -1.694 1 93.94 17 TYR B O 1
ATOM 1559 N N . GLU B 1 18 ? -8.352 14.672 -3.229 1 93 18 GLU B N 1
ATOM 1560 C CA . GLU B 1 18 ? -9.766 14.586 -3.586 1 93 18 GLU B CA 1
ATOM 1561 C C . GLU B 1 18 ? -10.586 13.969 -2.457 1 93 18 GLU B C 1
ATOM 1563 O O . GLU B 1 18 ? -10.055 13.234 -1.627 1 93 18 GLU B O 1
ATOM 1568 N N . ASP B 1 19 ? -11.898 14.195 -2.482 1 89.44 19 ASP B N 1
ATOM 1569 C CA . ASP B 1 19 ? -12.82 13.641 -1.495 1 89.44 19 ASP B CA 1
ATOM 1570 C C . ASP B 1 19 ? -13.297 12.25 -1.908 1 89.44 19 ASP B C 1
ATOM 1572 O O . ASP B 1 19 ? -13.727 11.461 -1.065 1 89.44 19 ASP B O 1
ATOM 1576 N N . SER B 1 20 ? -13.227 11.977 -3.07 1 91.31 20 SER B N 1
ATOM 1577 C CA . SER B 1 20 ? -13.727 10.719 -3.623 1 91.31 20 SER B CA 1
ATOM 1578 C C . SER B 1 20 ? -12.969 9.523 -3.051 1 91.31 20 SER B C 1
ATOM 1580 O O . SER B 1 20 ? -11.75 9.578 -2.883 1 91.31 20 SER B O 1
ATOM 1582 N N . PRO B 1 21 ? -13.68 8.453 -2.76 1 95.31 21 PRO B N 1
ATOM 1583 C CA . PRO B 1 21 ? -13.016 7.227 -2.297 1 95.31 21 PRO B CA 1
ATOM 1584 C C . PRO B 1 21 ? -12.211 6.543 -3.396 1 95.31 21 PRO B C 1
ATOM 1586 O O . PRO B 1 21 ? -11.523 5.551 -3.137 1 95.31 21 PRO B O 1
ATOM 1589 N N . VAL B 1 22 ? -12.281 7.055 -4.555 1 96.94 22 VAL B N 1
ATOM 1590 C CA . VAL B 1 22 ? -11.555 6.461 -5.672 1 96.94 22 VAL B CA 1
ATOM 1591 C C . VAL B 1 22 ? -10.055 6.496 -5.391 1 96.94 22 VAL B C 1
ATOM 1593 O O . VAL B 1 22 ? -9.344 5.523 -5.66 1 96.94 22 VAL B O 1
ATOM 1596 N N . CYS B 1 23 ? -9.586 7.59 -4.844 1 96.62 23 CYS B N 1
ATOM 1597 C CA . CYS B 1 23 ? -8.172 7.715 -4.531 1 96.62 23 CYS B CA 1
ATOM 1598 C C . CYS B 1 23 ? -7.742 6.652 -3.525 1 96.62 23 CYS B C 1
ATOM 1600 O O . CYS B 1 23 ? -6.676 6.051 -3.668 1 96.62 23 CYS B O 1
ATOM 1602 N N . ASP B 1 24 ? -8.547 6.363 -2.502 1 97.06 24 ASP B N 1
ATOM 1603 C CA . ASP B 1 24 ? -8.25 5.336 -1.508 1 97.06 24 ASP B CA 1
ATOM 1604 C C . ASP B 1 24 ? -8.156 3.955 -2.154 1 97.06 24 ASP B C 1
ATOM 1606 O O . ASP B 1 24 ? -7.285 3.158 -1.801 1 97.06 24 ASP B O 1
ATOM 1610 N N . PHE B 1 25 ? -9.062 3.689 -3.094 1 98.12 25 PHE B N 1
ATOM 1611 C CA . PHE B 1 25 ? -9.008 2.453 -3.867 1 98.12 25 PHE B CA 1
ATOM 1612 C C . PHE B 1 25 ? -7.691 2.352 -4.633 1 98.12 25 PHE B C 1
ATOM 1614 O O . PHE B 1 25 ? -7.043 1.305 -4.621 1 98.12 25 PHE B O 1
ATOM 1621 N N . GLU B 1 26 ? -7.285 3.436 -5.258 1 98.31 26 GLU B N 1
ATOM 1622 C CA . GLU B 1 26 ? -6.07 3.447 -6.062 1 98.31 26 GLU B CA 1
ATOM 1623 C C . GLU B 1 26 ? -4.836 3.205 -5.199 1 98.31 26 GLU B C 1
ATOM 1625 O O . GLU B 1 26 ? -3.914 2.492 -5.605 1 98.31 26 GLU B O 1
ATOM 1630 N N . ILE B 1 27 ? -4.805 3.73 -4.035 1 98.25 27 ILE B N 1
ATOM 1631 C CA . ILE B 1 27 ? -3.686 3.529 -3.123 1 98.25 27 ILE B CA 1
ATOM 1632 C C . ILE B 1 27 ? -3.682 2.088 -2.617 1 98.25 27 ILE B C 1
ATOM 1634 O O . ILE B 1 27 ? -2.621 1.471 -2.492 1 98.25 27 ILE B O 1
ATOM 1638 N N . ALA B 1 28 ? -4.875 1.513 -2.33 1 98.5 28 ALA B N 1
ATOM 1639 C CA . ALA B 1 28 ? -4.98 0.116 -1.917 1 98.5 28 ALA B CA 1
ATOM 1640 C C . ALA B 1 28 ? -4.473 -0.82 -3.01 1 98.5 28 ALA B C 1
ATOM 1642 O O . ALA B 1 28 ? -3.756 -1.784 -2.727 1 98.5 28 ALA B O 1
ATOM 1643 N N . ALA B 1 29 ? -4.875 -0.542 -4.211 1 98.69 29 ALA B N 1
ATOM 1644 C CA . ALA B 1 29 ? -4.414 -1.344 -5.34 1 98.69 29 ALA B CA 1
ATOM 1645 C C . ALA B 1 29 ? -2.908 -1.203 -5.535 1 98.69 29 ALA B C 1
ATOM 1647 O O . ALA B 1 29 ? -2.221 -2.184 -5.828 1 98.69 29 ALA B O 1
ATOM 1648 N N . ASP B 1 30 ? -2.408 0.029 -5.418 1 98.44 30 ASP B N 1
ATOM 1649 C CA . ASP B 1 30 ? -0.968 0.261 -5.496 1 98.44 30 ASP B CA 1
ATOM 1650 C C . ASP B 1 30 ? -0.22 -0.572 -4.457 1 98.44 30 ASP B C 1
ATOM 1652 O O . ASP B 1 30 ? 0.826 -1.152 -4.758 1 98.44 30 ASP B O 1
ATOM 1656 N N . GLU B 1 31 ? -0.706 -0.666 -3.275 1 98.62 31 GLU B N 1
ATOM 1657 C CA . GLU B 1 31 ? -0.073 -1.468 -2.23 1 98.62 31 GLU B CA 1
ATOM 1658 C C . GLU B 1 31 ? -0.074 -2.949 -2.598 1 98.62 31 GLU B C 1
ATOM 1660 O O . GLU B 1 31 ? 0.914 -3.65 -2.371 1 98.62 31 GLU B O 1
ATOM 1665 N N . LEU B 1 32 ? -1.179 -3.428 -3.119 1 98.81 32 LEU B N 1
ATOM 1666 C C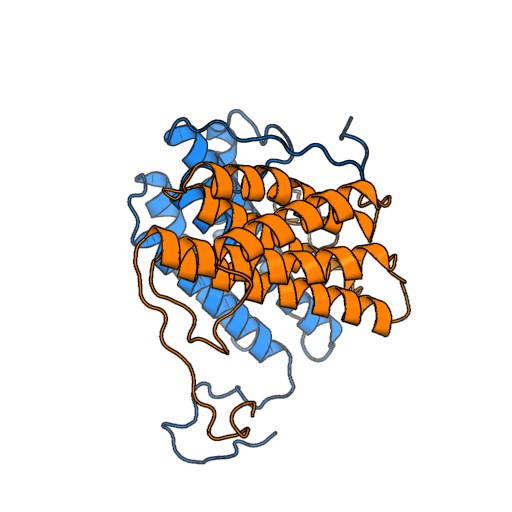A . LEU B 1 32 ? -1.23 -4.82 -3.549 1 98.81 32 LEU B CA 1
ATOM 1667 C C . LEU B 1 32 ? -0.176 -5.102 -4.613 1 98.81 32 LEU B C 1
ATOM 1669 O O . LEU B 1 32 ? 0.547 -6.098 -4.531 1 98.81 32 LEU B O 1
ATOM 1673 N N . CYS B 1 33 ? -0.123 -4.227 -5.609 1 98.75 33 CYS B N 1
ATOM 1674 C CA . CYS B 1 33 ? 0.87 -4.379 -6.668 1 98.75 33 CYS B CA 1
ATOM 1675 C C . CYS B 1 33 ? 2.279 -4.434 -6.09 1 98.75 33 CYS B C 1
ATOM 1677 O O . CYS B 1 33 ? 3.102 -5.246 -6.52 1 98.75 33 CYS B O 1
ATOM 1679 N N . THR B 1 34 ? 2.488 -3.582 -5.172 1 98.56 34 THR B N 1
ATOM 1680 C CA . THR B 1 34 ? 3.795 -3.484 -4.531 1 98.56 34 THR B CA 1
ATOM 1681 C C . THR B 1 34 ? 4.102 -4.75 -3.736 1 98.56 34 THR B C 1
ATOM 1683 O O . THR B 1 34 ? 5.234 -5.238 -3.752 1 98.56 34 THR B O 1
ATOM 1686 N N . ARG B 1 35 ? 3.123 -5.297 -3.033 1 98.75 35 ARG B N 1
ATOM 1687 C CA . ARG B 1 35 ? 3.318 -6.535 -2.287 1 98.75 35 ARG B CA 1
ATOM 1688 C C . ARG B 1 35 ? 3.641 -7.695 -3.223 1 98.75 35 ARG B C 1
ATOM 1690 O O . ARG B 1 35 ? 4.496 -8.531 -2.916 1 98.75 35 ARG B O 1
AT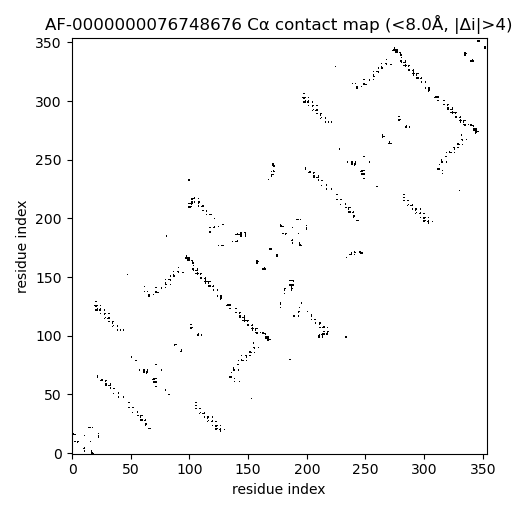OM 1697 N N . ILE B 1 36 ? 2.947 -7.703 -4.32 1 98.81 36 ILE B N 1
ATOM 1698 C CA . ILE B 1 36 ? 3.262 -8.719 -5.316 1 98.81 36 ILE B CA 1
ATOM 1699 C C . ILE B 1 36 ? 4.703 -8.547 -5.793 1 98.81 36 ILE B C 1
ATOM 1701 O O . ILE B 1 36 ? 5.43 -9.523 -5.953 1 98.81 36 ILE B O 1
ATOM 1705 N N . GLY B 1 37 ? 5.094 -7.301 -5.996 1 98.62 37 GLY B N 1
ATOM 1706 C CA . GLY B 1 37 ? 6.477 -7.012 -6.34 1 98.62 37 GLY B CA 1
ATOM 1707 C C . GLY B 1 37 ? 7.469 -7.535 -5.32 1 98.62 37 GLY B C 1
ATOM 1708 O O . GLY B 1 37 ? 8.547 -8.008 -5.68 1 98.62 37 GLY B O 1
ATOM 1709 N N . LEU B 1 38 ? 7.113 -7.434 -4.078 1 98.62 38 LEU B N 1
ATOM 1710 C CA . LEU B 1 38 ? 7.965 -7.957 -3.016 1 98.62 38 LEU B CA 1
ATOM 1711 C C . LEU B 1 38 ? 8.086 -9.477 -3.113 1 98.62 38 LEU B C 1
ATOM 1713 O O . LEU B 1 38 ? 9.188 -10.023 -3.02 1 98.62 38 LEU B O 1
ATOM 1717 N N . VAL B 1 39 ? 6.969 -10.148 -3.311 1 98.75 39 VAL B N 1
ATOM 1718 C CA . VAL B 1 39 ? 6.98 -11.602 -3.43 1 98.75 39 VAL B CA 1
ATOM 1719 C C . VAL B 1 39 ? 7.848 -12.016 -4.617 1 98.75 39 VAL B C 1
ATOM 1721 O O . VAL B 1 39 ? 8.57 -13.008 -4.547 1 98.75 39 VAL B O 1
ATOM 1724 N N . LEU B 1 40 ? 7.836 -11.25 -5.68 1 98.56 40 LEU B N 1
ATOM 1725 C CA . LEU B 1 40 ? 8.57 -11.555 -6.906 1 98.56 40 LEU B CA 1
ATOM 1726 C C . LEU B 1 40 ? 10.07 -11.445 -6.684 1 98.56 40 LEU B C 1
ATOM 1728 O O . LEU B 1 40 ? 10.859 -11.914 -7.504 1 98.56 40 LEU B O 1
ATOM 1732 N N . THR B 1 41 ? 10.469 -10.797 -5.617 1 97.75 41 THR B N 1
ATOM 1733 C CA . THR B 1 41 ? 11.898 -10.719 -5.312 1 97.75 41 THR B CA 1
ATOM 1734 C C . THR B 1 41 ? 12.367 -11.984 -4.609 1 97.75 41 THR B C 1
ATOM 1736 O O . THR B 1 41 ? 13.57 -12.188 -4.422 1 97.75 41 THR B O 1
ATOM 1739 N N . MET B 1 42 ? 11.453 -12.906 -4.219 1 97.75 42 MET B N 1
ATOM 1740 C CA . MET B 1 42 ? 11.781 -14.102 -3.449 1 97.75 42 MET B CA 1
ATOM 1741 C C . MET B 1 42 ? 12.031 -15.289 -4.371 1 97.75 42 MET B C 1
ATOM 1743 O O . MET B 1 42 ? 11.969 -15.156 -5.594 1 97.75 42 MET B O 1
ATOM 1747 N N . ASP B 1 43 ? 12.492 -16.422 -3.793 1 97.5 43 ASP B N 1
ATOM 1748 C CA . ASP B 1 43 ? 12.828 -17.609 -4.562 1 97.5 43 ASP B CA 1
ATOM 1749 C C . ASP B 1 43 ? 11.578 -18.438 -4.863 1 97.5 43 ASP B C 1
ATOM 1751 O O . ASP B 1 43 ? 11.281 -19.406 -4.16 1 97.5 43 ASP B O 1
ATOM 1755 N N . LEU B 1 44 ? 10.938 -18.125 -5.945 1 97.94 44 LEU B N 1
ATOM 1756 C CA . LEU B 1 44 ? 9.688 -18.75 -6.352 1 97.94 44 LEU B CA 1
ATOM 1757 C C . LEU B 1 44 ? 9.938 -19.891 -7.34 1 97.94 44 LEU B C 1
ATOM 1759 O O . LEU B 1 44 ? 10.922 -19.859 -8.094 1 97.94 44 LEU B O 1
ATOM 1763 N N . ASP B 1 45 ? 9.094 -20.906 -7.328 1 97 45 ASP B N 1
ATOM 1764 C CA . ASP B 1 45 ? 9.094 -21.844 -8.438 1 97 45 ASP B CA 1
ATOM 1765 C C . ASP B 1 45 ? 8.617 -21.188 -9.727 1 97 45 ASP B C 1
ATOM 1767 O O . ASP B 1 45 ? 7.969 -20.125 -9.688 1 97 45 ASP B O 1
ATOM 1771 N N . ASP B 1 46 ? 8.812 -21.781 -10.844 1 97.44 46 ASP B N 1
ATOM 1772 C CA . ASP B 1 46 ? 8.578 -21.188 -12.156 1 97.44 46 ASP B CA 1
ATOM 1773 C C . ASP B 1 46 ? 7.094 -20.859 -12.359 1 97.44 46 ASP B C 1
ATOM 1775 O O . ASP B 1 46 ? 6.75 -19.812 -12.898 1 97.44 46 ASP B O 1
ATOM 1779 N N . TYR B 1 47 ? 6.285 -21.719 -11.953 1 97.5 47 TYR B N 1
ATOM 1780 C CA . TYR B 1 47 ? 4.855 -21.516 -12.18 1 97.5 47 TYR B CA 1
ATOM 1781 C C . TYR B 1 47 ? 4.34 -20.312 -11.398 1 97.5 47 TYR B C 1
ATOM 1783 O O . TYR B 1 47 ? 3.65 -19.453 -11.953 1 97.5 47 TYR B O 1
ATOM 1791 N N . SER B 1 48 ? 4.652 -20.297 -10.109 1 98.31 48 SER B N 1
ATOM 1792 C CA . SER B 1 48 ? 4.223 -19.188 -9.266 1 98.31 48 SER B CA 1
ATOM 1793 C C . SER B 1 48 ? 4.758 -17.859 -9.789 1 98.31 48 SER B C 1
ATOM 1795 O O . SER B 1 48 ? 4.043 -16.859 -9.797 1 98.31 48 SER B O 1
ATOM 1797 N N . ARG B 1 49 ? 6.008 -17.891 -10.211 1 98.5 49 ARG B N 1
ATOM 1798 C CA . ARG B 1 49 ? 6.605 -16.672 -10.758 1 98.5 49 ARG B CA 1
ATOM 1799 C C . ARG B 1 49 ? 5.855 -16.219 -12.008 1 98.5 49 ARG B C 1
ATOM 1801 O O . ARG B 1 49 ? 5.578 -15.023 -12.164 1 98.5 49 ARG B O 1
ATOM 1808 N N . ASP B 1 50 ? 5.543 -17.141 -12.867 1 98.44 50 ASP B N 1
ATOM 1809 C CA . ASP B 1 50 ? 4.828 -16.812 -14.094 1 98.44 50 ASP B CA 1
ATOM 1810 C C . ASP B 1 50 ? 3.471 -16.172 -13.789 1 98.44 50 ASP B C 1
ATOM 1812 O O . ASP B 1 50 ? 3.115 -15.156 -14.375 1 98.44 50 ASP B O 1
ATOM 1816 N N . VAL B 1 51 ? 2.732 -16.734 -12.867 1 98.5 51 VAL B N 1
ATOM 1817 C CA . VAL B 1 51 ? 1.414 -16.234 -12.5 1 98.5 51 VAL B CA 1
ATOM 1818 C C . VAL B 1 51 ? 1.538 -14.812 -11.953 1 98.5 51 VAL B C 1
ATOM 1820 O O . VAL B 1 51 ? 0.823 -13.906 -12.398 1 98.5 51 VAL B O 1
ATOM 1823 N N . LEU B 1 52 ? 2.471 -14.625 -11.039 1 98.69 52 LEU B N 1
ATOM 1824 C CA . LEU B 1 52 ? 2.596 -13.344 -10.367 1 98.69 52 LEU B CA 1
ATOM 1825 C C . LEU B 1 52 ? 3.107 -12.273 -11.32 1 98.69 52 LEU B C 1
ATOM 1827 O O . LEU B 1 52 ? 2.691 -11.109 -11.242 1 98.69 52 LEU B O 1
ATOM 1831 N N . GLN B 1 53 ? 3.996 -12.617 -12.219 1 98 53 GLN B N 1
ATOM 1832 C CA . GLN B 1 53 ? 4.5 -11.664 -13.211 1 98 53 GLN B CA 1
ATOM 1833 C C . GLN B 1 53 ? 3.387 -11.203 -14.148 1 98 53 GLN B C 1
ATOM 1835 O O . GLN B 1 53 ? 3.371 -10.047 -14.578 1 98 53 GLN B O 1
ATOM 1840 N N . ARG B 1 54 ? 2.521 -12.055 -14.453 1 97.25 54 ARG B N 1
ATOM 1841 C CA . ARG B 1 54 ? 1.399 -11.719 -15.328 1 97.25 54 ARG B CA 1
ATOM 1842 C C . ARG B 1 54 ? 0.355 -10.898 -14.57 1 97.25 54 ARG B C 1
ATOM 1844 O O . ARG B 1 54 ? -0.216 -9.953 -15.125 1 97.25 54 ARG B O 1
ATOM 1851 N N . VAL B 1 55 ? 0.186 -11.18 -13.328 1 97.94 55 VAL B N 1
ATOM 1852 C CA . VAL B 1 55 ? -0.889 -10.586 -12.539 1 97.94 55 VAL B CA 1
ATOM 1853 C C . VAL B 1 55 ? -0.49 -9.172 -12.102 1 97.94 55 VAL B C 1
ATOM 1855 O O . VAL B 1 55 ? -1.333 -8.273 -12.039 1 97.94 55 VAL B O 1
ATOM 1858 N N . GLN B 1 56 ? 0.729 -8.953 -11.805 1 98.38 56 GLN B N 1
ATOM 1859 C CA . GLN B 1 56 ? 1.158 -7.691 -11.203 1 98.38 56 GLN B CA 1
ATOM 1860 C C . GLN B 1 56 ? 0.733 -6.5 -12.055 1 98.38 56 GLN B C 1
ATOM 1862 O O . GLN B 1 56 ? 0.055 -5.594 -11.57 1 98.38 56 GLN B O 1
ATOM 1867 N N . PRO B 1 57 ? 1.023 -6.488 -13.375 1 97.69 57 PRO B N 1
ATOM 1868 C CA . PRO B 1 57 ? 0.583 -5.332 -14.164 1 97.69 57 PRO B CA 1
ATOM 1869 C C . PRO B 1 57 ? -0.937 -5.219 -14.242 1 97.69 57 PRO B C 1
ATOM 1871 O O . PRO B 1 57 ? -1.471 -4.113 -14.383 1 97.69 57 PRO B O 1
ATOM 1874 N N . TYR B 1 58 ? -1.605 -6.25 -14.102 1 98 58 TYR B N 1
ATOM 1875 C CA . TYR B 1 58 ? -3.061 -6.199 -14.203 1 98 58 TYR B CA 1
ATOM 1876 C C . TYR B 1 58 ? -3.676 -5.602 -12.938 1 98 58 TYR B C 1
ATOM 1878 O O . TYR B 1 58 ? -4.828 -5.164 -12.953 1 98 58 TYR B O 1
ATOM 1886 N N . VAL B 1 59 ? -2.904 -5.613 -11.836 1 98.62 59 VAL B N 1
ATOM 1887 C CA . VAL B 1 59 ? -3.352 -4.852 -10.672 1 98.62 59 VAL B CA 1
ATOM 1888 C C . VAL B 1 59 ? -3.402 -3.365 -11.016 1 98.62 59 VAL B C 1
ATOM 1890 O O . VAL B 1 59 ? -4.344 -2.668 -10.633 1 98.62 59 VAL B O 1
ATOM 1893 N N . TYR B 1 60 ? -2.422 -2.863 -11.75 1 97.44 60 TYR B N 1
ATOM 1894 C CA . TYR B 1 60 ? -2.432 -1.463 -12.164 1 97.44 60 TYR B CA 1
ATOM 1895 C C . TYR B 1 60 ? -3.504 -1.209 -13.211 1 97.44 60 TYR B C 1
ATOM 1897 O O . TYR B 1 60 ? -4.102 -0.131 -13.25 1 97.44 60 TYR B O 1
ATOM 1905 N N . HIS B 1 61 ? -3.758 -2.203 -14.047 1 98.06 61 HIS B N 1
ATOM 1906 C CA . HIS B 1 61 ? -4.875 -2.053 -14.969 1 98.06 61 HIS B CA 1
ATOM 1907 C C . HIS B 1 61 ? -6.207 -2.008 -14.227 1 98.06 61 HIS B C 1
ATOM 1909 O O . HIS B 1 61 ? -7.102 -1.24 -14.586 1 98.06 61 HIS B O 1
ATOM 1915 N N . LEU B 1 62 ? -6.348 -2.826 -13.266 1 98.38 62 LEU B N 1
ATOM 1916 C CA . LEU B 1 62 ? -7.508 -2.744 -12.383 1 98.38 62 LEU B CA 1
ATOM 1917 C C . LEU B 1 62 ? -7.621 -1.357 -11.758 1 98.38 62 LEU B C 1
ATOM 1919 O O . LEU B 1 62 ? -8.688 -0.748 -11.781 1 98.38 62 LEU B O 1
ATOM 1923 N N . ASN B 1 63 ? -6.504 -0.889 -11.25 1 97.56 63 ASN B N 1
ATOM 1924 C CA . ASN B 1 63 ? -6.395 0.423 -10.625 1 97.56 63 ASN B CA 1
ATOM 1925 C C . ASN B 1 63 ? -6.898 1.531 -11.547 1 97.56 63 ASN B C 1
ATOM 1927 O O . ASN B 1 63 ? -7.801 2.287 -11.172 1 97.56 63 ASN B O 1
ATOM 1931 N N . GLY B 1 64 ? -6.434 1.594 -12.734 1 96.81 64 GLY B N 1
ATOM 1932 C CA . GLY B 1 64 ? -6.75 2.66 -13.664 1 96.81 64 GLY B CA 1
ATOM 1933 C C . GLY B 1 64 ? -8.141 2.541 -14.258 1 96.81 64 GLY B C 1
ATOM 1934 O O . GLY B 1 64 ? -8.664 3.5 -14.828 1 96.81 64 GLY B O 1
ATOM 1935 N N . SER B 1 65 ? -8.82 1.443 -14.078 1 97.69 65 SER B N 1
ATOM 1936 C CA . SER B 1 65 ? -10.07 1.135 -14.758 1 97.69 65 SER B CA 1
ATOM 1937 C C . SER B 1 65 ? -11.242 1.875 -14.125 1 97.69 65 SER B C 1
ATOM 1939 O O . SER B 1 65 ? -12.32 1.958 -14.711 1 97.69 65 SER B O 1
ATOM 1941 N N . VAL B 1 66 ? -11.023 2.375 -12.961 1 96.5 66 VAL B N 1
ATOM 1942 C CA . VAL B 1 66 ? -12.125 3.066 -12.297 1 96.5 66 VAL B CA 1
ATOM 1943 C C . VAL B 1 66 ? -12.188 4.516 -12.781 1 96.5 66 VAL B C 1
ATOM 1945 O O . VAL B 1 66 ? -13.242 4.988 -13.211 1 96.5 66 VAL B O 1
ATOM 1948 N N . ARG B 1 67 ? -11.078 5.184 -12.742 1 94.19 67 ARG B N 1
ATOM 1949 C CA . ARG B 1 67 ? -11.031 6.586 -13.148 1 94.19 67 ARG B CA 1
ATOM 1950 C C . ARG B 1 67 ? -10.898 6.715 -14.656 1 94.19 67 ARG B C 1
ATOM 1952 O O . ARG B 1 67 ? -11.461 7.629 -15.266 1 94.19 67 ARG B O 1
ATOM 1959 N N . GLY B 1 68 ? -10.156 5.832 -15.203 1 94.69 68 GLY B N 1
ATOM 1960 C CA . GLY B 1 68 ? -9.891 5.883 -16.625 1 94.69 68 GLY B CA 1
ATOM 1961 C C . GLY B 1 68 ? -10.695 4.879 -17.422 1 94.69 68 GLY B C 1
ATOM 1962 O O . GLY B 1 68 ? -11.797 4.492 -17.016 1 94.69 68 GLY B O 1
ATOM 1963 N N . LYS B 1 69 ? -10.102 4.492 -18.562 1 96.06 69 LYS B N 1
ATOM 1964 C CA . LYS B 1 69 ? -10.758 3.514 -19.422 1 96.06 69 LYS B CA 1
ATOM 1965 C C . LYS B 1 69 ? -10.648 2.107 -18.828 1 96.06 69 LYS B C 1
ATOM 1967 O O . LYS B 1 69 ? -9.602 1.725 -18.312 1 96.06 69 LYS B O 1
ATOM 1972 N N . LEU B 1 70 ? -11.711 1.38 -18.969 1 97.44 70 LEU B N 1
ATOM 1973 C CA . LEU B 1 70 ? -11.734 -0.011 -18.531 1 97.44 70 LEU B CA 1
ATOM 1974 C C . LEU B 1 70 ? -10.633 -0.812 -19.219 1 97.44 70 LEU B C 1
ATOM 1976 O O . LEU B 1 70 ? -10.492 -0.767 -20.438 1 97.44 70 LEU B O 1
ATOM 1980 N N . ALA B 1 71 ? -9.875 -1.498 -18.375 1 97.75 71 ALA B N 1
ATOM 1981 C CA . ALA B 1 71 ? -8.727 -2.213 -18.938 1 97.75 71 ALA B CA 1
ATOM 1982 C C . ALA B 1 71 ? -8.695 -3.662 -18.453 1 97.75 71 ALA B C 1
ATOM 1984 O O . ALA B 1 71 ? -7.668 -4.332 -18.547 1 97.75 71 ALA B O 1
ATOM 1985 N N . ILE B 1 72 ? -9.711 -4.125 -17.812 1 98.19 72 ILE B N 1
ATOM 1986 C CA . ILE B 1 72 ? -9.938 -5.523 -17.469 1 98.19 72 ILE B CA 1
ATOM 1987 C C . ILE B 1 72 ? -11.102 -6.078 -18.297 1 98.19 72 ILE B C 1
ATOM 1989 O O . ILE B 1 72 ? -12.18 -5.48 -18.328 1 98.19 72 ILE B O 1
ATOM 1993 N N . PHE B 1 73 ? -10.836 -7.191 -18.906 1 98 73 PHE B N 1
ATOM 1994 C CA . PHE B 1 73 ? -11.852 -7.785 -19.766 1 98 73 PHE B CA 1
ATOM 1995 C C . PHE B 1 73 ? -12.023 -9.266 -19.469 1 98 73 PHE B C 1
ATO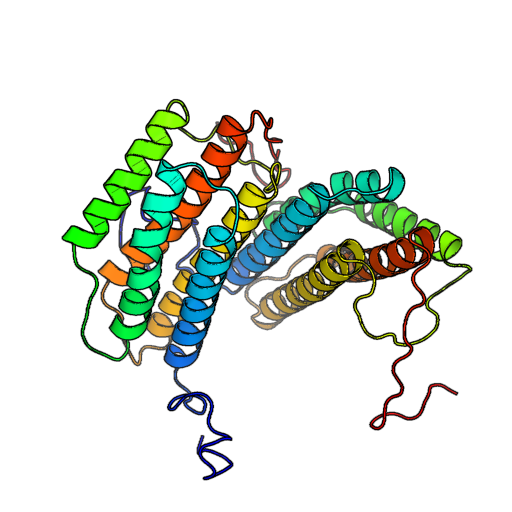M 1997 O O . PHE B 1 73 ? -11.312 -9.82 -18.625 1 98 73 PHE B O 1
ATOM 2004 N N . G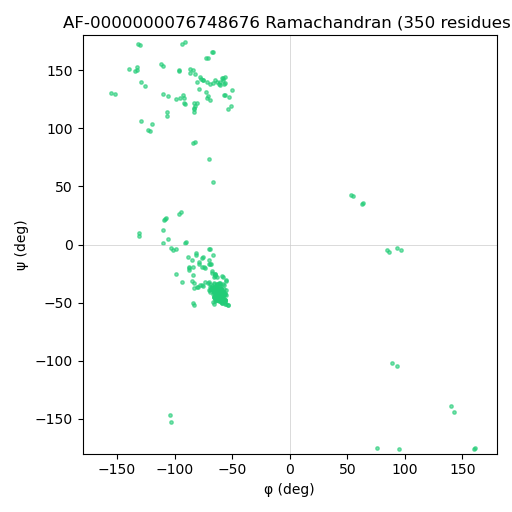LU B 1 74 ? -13.016 -9.844 -20.094 1 98.38 74 GLU B N 1
ATOM 2005 C CA . GLU B 1 74 ? -13.367 -11.234 -19.844 1 98.38 74 GLU B CA 1
ATOM 2006 C C . GLU B 1 74 ? -12.18 -12.156 -20.094 1 98.38 74 GLU B C 1
ATOM 2008 O O . GLU B 1 74 ? -11.969 -13.125 -19.375 1 98.38 74 GLU B O 1
ATOM 2013 N N . ASP B 1 75 ? -11.398 -11.812 -21.062 1 98 75 ASP B N 1
ATOM 2014 C CA . ASP B 1 75 ? -10.234 -12.633 -21.375 1 98 75 ASP B CA 1
ATOM 2015 C C . ASP B 1 75 ? -9.25 -12.648 -20.203 1 98 75 ASP B C 1
ATOM 2017 O O . ASP B 1 75 ? -8.664 -13.688 -19.891 1 98 75 ASP B O 1
ATOM 2021 N N . ASN B 1 76 ? -9.023 -11.477 -19.609 1 97.5 76 ASN B N 1
ATOM 2022 C CA . ASN B 1 76 ? -8.156 -11.398 -18.438 1 97.5 76 ASN B CA 1
ATOM 2023 C C . ASN B 1 76 ? -8.695 -12.227 -17.281 1 97.5 76 ASN B C 1
ATOM 2025 O O . ASN B 1 76 ? -7.938 -12.906 -16.578 1 97.5 76 ASN B O 1
ATOM 2029 N N . LEU B 1 77 ? -10 -12.156 -17.094 1 98.31 77 LEU B N 1
ATOM 2030 C CA . LEU B 1 77 ? -10.656 -12.914 -16.031 1 98.31 77 LEU B CA 1
ATOM 2031 C C . LEU B 1 77 ? -10.508 -14.414 -16.266 1 98.31 77 LEU B C 1
ATOM 2033 O O . LEU B 1 77 ? -10.227 -15.164 -15.336 1 98.31 77 LEU B O 1
ATOM 2037 N N . GLN B 1 78 ? -10.68 -14.812 -17.453 1 98.44 78 GLN B N 1
ATOM 2038 C CA . GLN B 1 78 ? -10.578 -16.234 -17.797 1 98.44 78 GLN B CA 1
ATOM 2039 C C . GLN B 1 78 ? -9.156 -16.734 -17.594 1 98.44 78 GLN B C 1
ATOM 2041 O O . GLN B 1 78 ? -8.953 -17.875 -17.141 1 98.44 78 GLN B O 1
ATOM 2046 N N . GLU B 1 79 ? -8.227 -15.914 -17.953 1 98.12 79 GLU B N 1
ATOM 2047 C CA . GLU B 1 79 ? -6.836 -16.281 -17.719 1 98.12 79 GLU B CA 1
ATOM 2048 C C . GLU B 1 79 ? -6.578 -16.5 -16.219 1 98.12 79 GLU B C 1
ATOM 2050 O O . GLU B 1 79 ? -5.898 -17.453 -15.836 1 98.12 79 GLU B O 1
ATOM 2055 N N . LEU B 1 80 ? -7.074 -15.609 -15.453 1 98.38 80 LEU B N 1
ATOM 2056 C CA . LEU B 1 80 ? -6.918 -15.742 -14.008 1 98.38 80 LEU B CA 1
ATOM 2057 C C . LEU B 1 80 ? -7.645 -16.984 -13.492 1 98.38 80 LEU B C 1
ATOM 2059 O O . LEU B 1 80 ? -7.148 -17.656 -12.594 1 98.38 80 LEU B O 1
ATOM 2063 N N . TYR B 1 81 ? -8.773 -17.281 -14 1 98.25 81 TYR B N 1
ATOM 2064 C CA . TYR B 1 81 ? -9.5 -18.5 -13.648 1 98.25 81 TYR B CA 1
ATOM 2065 C C . TYR B 1 81 ? -8.688 -19.75 -14 1 98.25 81 TYR B C 1
ATOM 2067 O O . TYR B 1 81 ? -8.711 -20.734 -13.266 1 98.25 81 TYR B O 1
ATOM 2075 N N . HIS B 1 82 ? -8.109 -19.656 -15.133 1 98.25 82 HIS B N 1
ATOM 2076 C CA . HIS B 1 82 ? -7.254 -20.781 -15.516 1 98.25 82 HIS B CA 1
ATOM 2077 C C . HIS B 1 82 ? -6.156 -21.016 -14.484 1 98.25 82 HIS B C 1
ATOM 2079 O O . HIS B 1 82 ? -5.906 -22.156 -14.086 1 98.25 82 HIS B O 1
ATOM 2085 N N . ASP B 1 83 ? -5.48 -19.969 -14.078 1 97.75 83 ASP B N 1
ATOM 2086 C CA . ASP B 1 83 ? -4.473 -20.078 -13.023 1 97.75 83 ASP B CA 1
ATOM 2087 C C . ASP B 1 83 ? -5.066 -20.672 -11.75 1 97.75 83 ASP B C 1
ATOM 2089 O O . ASP B 1 83 ? -4.492 -21.594 -11.164 1 97.75 83 ASP B O 1
ATOM 2093 N N . TYR B 1 84 ? -6.188 -20.172 -11.336 1 97.44 84 TYR B N 1
ATOM 2094 C CA . TYR B 1 84 ? -6.871 -20.625 -10.125 1 97.44 84 TYR B CA 1
ATOM 2095 C C . TYR B 1 84 ? -7.172 -22.109 -10.195 1 97.44 84 TYR B C 1
ATOM 2097 O O . TYR B 1 84 ? -6.883 -22.859 -9.258 1 97.44 84 TYR B O 1
ATOM 2105 N N . ASN B 1 85 ? -7.738 -22.547 -11.305 1 96.81 85 ASN B N 1
ATOM 2106 C CA . ASN B 1 85 ? -8.117 -23.938 -11.477 1 96.81 85 ASN B CA 1
ATOM 2107 C C . ASN B 1 85 ? -6.891 -24.859 -11.523 1 96.81 85 ASN B C 1
ATOM 2109 O O . ASN B 1 85 ? -6.902 -25.938 -10.953 1 96.81 85 ASN B O 1
ATOM 2113 N N . THR B 1 86 ? -5.898 -24.453 -12.203 1 96.75 86 THR B N 1
ATOM 2114 C CA . THR B 1 86 ? -4.656 -25.219 -12.266 1 96.75 86 THR B CA 1
ATOM 2115 C C . THR B 1 86 ? -4.062 -25.406 -10.875 1 96.75 86 THR B C 1
ATOM 2117 O O . THR B 1 86 ? -3.639 -26.5 -10.523 1 96.75 86 THR B O 1
ATOM 2120 N N . LEU B 1 87 ? -4.035 -24.328 -10.117 1 96.19 87 LEU B N 1
ATOM 2121 C CA . LEU B 1 87 ? -3.512 -24.391 -8.758 1 96.19 87 LEU B CA 1
ATOM 2122 C C . LEU B 1 87 ? -4.348 -25.328 -7.891 1 96.19 87 LEU B C 1
ATOM 2124 O O . LEU B 1 87 ? -3.807 -26.094 -7.102 1 96.19 87 LEU B O 1
ATOM 2128 N N . ARG B 1 88 ? -5.617 -25.266 -8.023 1 93.88 88 ARG B N 1
ATOM 2129 C CA . ARG B 1 88 ? -6.508 -26.141 -7.266 1 93.88 88 ARG B CA 1
ATOM 2130 C C . ARG B 1 88 ? -6.238 -27.594 -7.586 1 93.88 88 ARG B C 1
ATOM 2132 O O . ARG B 1 88 ? -6.27 -28.453 -6.695 1 93.88 88 ARG B O 1
ATOM 2139 N N . GLU B 1 89 ? -6.039 -27.828 -8.844 1 93.81 89 GLU B N 1
ATOM 2140 C CA . GLU B 1 89 ? -5.723 -29.203 -9.258 1 93.81 89 GLU B CA 1
ATOM 2141 C C . GLU B 1 89 ? -4.422 -29.688 -8.617 1 93.81 89 GLU B C 1
ATOM 2143 O O . GLU B 1 89 ? -4.332 -30.828 -8.18 1 93.81 89 GLU B O 1
ATOM 2148 N N . LYS B 1 90 ? -3.504 -28.797 -8.578 1 92.5 90 LYS B N 1
ATOM 2149 C CA . LYS B 1 90 ? -2.211 -29.141 -7.988 1 92.5 90 LYS B CA 1
ATOM 2150 C C . LYS B 1 90 ? -2.336 -29.375 -6.488 1 92.5 90 LYS B C 1
ATOM 2152 O O . LYS B 1 90 ? -1.478 -30.031 -5.883 1 92.5 90 LYS B O 1
ATOM 2157 N N . LEU B 1 91 ? -3.352 -28.828 -5.879 1 91.31 91 LEU B N 1
ATOM 2158 C CA . LEU B 1 91 ? -3.594 -28.984 -4.445 1 91.31 91 LEU B CA 1
ATOM 2159 C C . LEU B 1 91 ? -4.594 -30.109 -4.184 1 91.31 91 LEU B C 1
ATOM 2161 O O . LEU B 1 91 ? -5.184 -30.172 -3.102 1 91.31 91 LEU B O 1
ATOM 2165 N N . ASP B 1 92 ? -4.672 -31.062 -5.082 1 81.12 92 ASP B N 1
ATOM 2166 C CA . ASP B 1 92 ? -5.523 -32.25 -5 1 81.12 92 ASP B CA 1
ATOM 2167 C C . ASP B 1 92 ? -6.984 -31.859 -4.789 1 81.12 92 ASP B C 1
ATOM 2169 O O . ASP B 1 92 ? -7.68 -32.438 -3.961 1 81.12 92 ASP B O 1
ATOM 2173 N N . GLY B 1 93 ? -7.453 -30.922 -5.402 1 67.94 93 GLY B N 1
ATOM 2174 C CA . GLY B 1 93 ? -8.859 -30.578 -5.508 1 67.94 93 GLY B CA 1
ATOM 2175 C C . GLY B 1 93 ? -9.289 -29.516 -4.508 1 67.94 93 GLY B C 1
ATOM 2176 O O . GLY B 1 93 ? -10.477 -29.203 -4.395 1 67.94 93 GLY B O 1
ATOM 2177 N N . GLY B 1 94 ? -8.469 -29.094 -3.631 1 64.94 94 GLY B N 1
ATOM 2178 C CA . GLY B 1 94 ? -9.016 -27.984 -2.859 1 64.94 94 GLY B CA 1
ATOM 2179 C C . GLY B 1 94 ? -8.289 -27.766 -1.547 1 64.94 94 GLY B C 1
ATOM 2180 O O . GLY B 1 94 ? -7.156 -28.219 -1.372 1 64.94 94 GLY B O 1
ATOM 2181 N N . PHE B 1 95 ? -8.891 -26.766 -0.77 1 65.06 95 PHE B N 1
ATOM 2182 C CA . PHE B 1 95 ? -8.328 -26.344 0.511 1 65.06 95 PHE B CA 1
ATOM 2183 C C . PHE B 1 95 ? -8.766 -27.297 1.625 1 65.06 95 PHE B C 1
ATOM 2185 O O . PHE B 1 95 ? -9.898 -27.781 1.626 1 65.06 95 PHE B O 1
ATOM 2192 N N . LYS B 1 96 ? -7.742 -27.844 2.164 1 65.12 96 LYS B N 1
ATOM 2193 C CA . LYS B 1 96 ? -8.078 -28.656 3.328 1 65.12 96 LYS B CA 1
ATOM 2194 C C . LYS B 1 96 ? -8.508 -27.797 4.504 1 65.12 96 LYS B C 1
ATOM 2196 O O . LYS B 1 96 ? -7.688 -27.438 5.352 1 65.12 96 LYS B O 1
ATOM 2201 N N . GLY B 1 97 ? -9.742 -27.234 4.434 1 72.44 97 GLY B N 1
ATOM 2202 C CA . GLY B 1 97 ? -10.289 -26.5 5.559 1 72.44 97 GLY B CA 1
ATOM 2203 C C . GLY B 1 97 ? -9.68 -25.125 5.723 1 72.44 97 GLY B C 1
ATOM 2204 O O . GLY B 1 97 ? -8.938 -24.656 4.852 1 72.44 97 GLY B O 1
ATOM 2205 N N . PHE B 1 98 ? -10.086 -24.406 6.867 1 82.31 98 PHE B N 1
ATOM 2206 C CA . PHE B 1 98 ? -9.555 -23.094 7.238 1 82.31 98 PHE B CA 1
ATOM 2207 C C . PHE B 1 98 ? -8.234 -23.234 7.988 1 82.31 98 PHE B C 1
ATOM 2209 O O . PHE B 1 98 ? -8.164 -23.938 9.008 1 82.31 98 PHE B O 1
ATOM 2216 N N . VAL B 1 99 ? -7.188 -22.75 7.355 1 89.25 99 VAL B N 1
ATOM 2217 C CA . VAL B 1 99 ? -5.863 -22.969 7.922 1 89.25 99 VAL B CA 1
ATOM 2218 C C . VAL B 1 99 ? -5.297 -21.641 8.438 1 89.25 99 VAL B C 1
ATOM 2220 O O . VAL B 1 99 ? -5.684 -20.578 7.973 1 89.25 99 VAL B O 1
ATOM 2223 N N . LEU B 1 100 ? -4.355 -21.766 9.477 1 94.31 100 LEU B N 1
ATOM 2224 C CA . LEU B 1 100 ? -3.605 -20.609 9.93 1 94.31 100 LEU B CA 1
ATOM 2225 C C . LEU B 1 100 ? -2.609 -20.156 8.867 1 94.31 100 LEU B C 1
ATOM 2227 O O . LEU B 1 100 ? -1.84 -20.953 8.344 1 94.31 100 LEU B O 1
ATOM 2231 N N . PRO B 1 101 ? -2.721 -18.922 8.492 1 96.31 101 PRO B N 1
ATOM 2232 C CA . PRO B 1 101 ? -1.786 -18.438 7.477 1 96.31 101 PRO B CA 1
ATOM 2233 C C . PRO B 1 101 ? -0.33 -18.5 7.934 1 96.31 101 PRO B C 1
ATOM 2235 O O . PRO B 1 101 ? -0.026 -18.188 9.086 1 96.31 101 PRO B O 1
ATOM 2238 N N . GLY B 1 102 ? 0.555 -18.891 7.156 1 95.88 102 GLY B N 1
ATOM 2239 C CA . GLY B 1 102 ? 1.975 -18.969 7.461 1 95.88 102 GLY B CA 1
ATOM 2240 C C . GLY B 1 102 ? 2.65 -20.188 6.832 1 95.88 102 GLY B C 1
ATOM 2241 O O . GLY B 1 102 ? 2.346 -20.547 5.695 1 95.88 102 GLY B O 1
ATOM 2242 N N . GLY B 1 103 ? 3.588 -20.734 7.566 1 95.56 103 GLY B N 1
ATOM 2243 C CA . GLY B 1 103 ? 4.414 -21.812 7.051 1 95.56 103 GLY B CA 1
ATOM 2244 C C . GLY B 1 103 ? 5.707 -21.328 6.426 1 95.56 103 GLY B C 1
ATOM 2245 O O . GLY B 1 103 ? 6.629 -20.906 7.133 1 95.56 103 GLY B O 1
ATOM 2246 N N . HIS B 1 104 ? 5.777 -21.328 5.16 1 96.88 104 HIS B N 1
ATOM 2247 C CA . HIS B 1 104 ? 6.949 -20.797 4.469 1 96.88 104 HIS B CA 1
ATOM 2248 C C . HIS B 1 104 ? 6.879 -19.281 4.348 1 96.88 104 HIS B C 1
ATOM 2250 O O . HIS B 1 104 ? 5.801 -18.719 4.156 1 96.88 104 HIS B O 1
ATOM 2256 N N . PRO B 1 105 ? 7.969 -18.594 4.387 1 97.75 105 PRO B N 1
ATOM 2257 C CA . PRO B 1 105 ? 7.949 -17.141 4.289 1 97.75 105 PRO B CA 1
ATOM 2258 C C . PRO B 1 105 ? 7.23 -16.641 3.037 1 97.75 105 PRO B C 1
ATOM 2260 O O . PRO B 1 105 ? 6.496 -15.648 3.096 1 97.75 105 PRO B O 1
ATOM 2263 N N . ILE B 1 106 ? 7.434 -17.328 1.946 1 98.44 106 ILE B N 1
ATOM 2264 C CA . ILE B 1 106 ? 6.762 -16.938 0.71 1 98.44 106 ILE B CA 1
ATOM 2265 C C . ILE B 1 106 ? 5.25 -17.078 0.881 1 98.44 106 ILE B C 1
ATOM 2267 O O . ILE B 1 106 ? 4.496 -16.172 0.49 1 98.44 106 ILE B O 1
ATOM 2271 N N . SER B 1 107 ? 4.836 -18.172 1.423 1 98 107 SER B N 1
ATOM 2272 C CA . SER B 1 107 ? 3.414 -18.391 1.679 1 98 107 SER B CA 1
ATOM 2273 C C . SER B 1 107 ? 2.85 -17.297 2.578 1 98 107 SER B C 1
ATOM 2275 O O . SER B 1 107 ? 1.764 -16.766 2.32 1 98 107 SER B O 1
ATOM 2277 N N . ALA B 1 108 ? 3.582 -16.984 3.598 1 98.25 108 ALA B N 1
ATOM 2278 C CA . ALA B 1 108 ? 3.139 -15.945 4.516 1 98.25 108 ALA B CA 1
ATOM 2279 C C . ALA B 1 108 ? 2.959 -14.617 3.785 1 98.25 108 ALA B C 1
ATOM 2281 O O . ALA B 1 108 ? 1.968 -13.914 3.998 1 98.25 108 ALA B O 1
ATOM 2282 N N . GLU B 1 109 ? 3.863 -14.234 2.922 1 98.62 109 GLU B N 1
ATOM 2283 C CA . GLU B 1 109 ? 3.75 -13 2.141 1 98.62 109 GLU B CA 1
ATOM 2284 C C . GLU B 1 109 ? 2.566 -13.062 1.182 1 98.62 109 GLU B C 1
ATOM 2286 O O . GLU B 1 109 ? 1.891 -12.055 0.955 1 98.62 109 GLU B O 1
ATOM 2291 N N . LEU B 1 110 ? 2.363 -14.195 0.649 1 98.69 110 LEU B N 1
ATOM 2292 C CA . LEU B 1 110 ? 1.225 -14.367 -0.248 1 98.69 110 LEU B CA 1
ATOM 2293 C C . LEU B 1 110 ? -0.091 -14.203 0.505 1 98.69 110 LEU B C 1
ATOM 2295 O O . LEU B 1 110 ? -1.051 -13.648 -0.032 1 98.69 110 LEU B O 1
ATOM 2299 N N . HIS B 1 111 ? -0.155 -14.664 1.71 1 98.38 111 HIS B N 1
ATOM 2300 C CA . HIS B 1 111 ? -1.346 -14.422 2.52 1 98.38 111 HIS B CA 1
ATOM 2301 C C . HIS B 1 111 ? -1.55 -12.938 2.775 1 98.38 111 HIS B C 1
ATOM 2303 O O . HIS B 1 111 ? -2.688 -12.469 2.857 1 98.38 111 HIS B O 1
ATOM 2309 N N . LEU B 1 112 ? -0.448 -12.234 2.906 1 98.62 112 LEU B N 1
ATOM 2310 C CA . LEU B 1 112 ? -0.572 -10.789 3.043 1 98.62 112 LEU B CA 1
ATOM 2311 C C . LEU B 1 112 ? -1.084 -10.164 1.749 1 98.62 112 LEU B C 1
ATOM 2313 O O . LEU B 1 112 ? -1.856 -9.203 1.782 1 98.62 112 LEU B O 1
ATOM 2317 N N . CYS B 1 113 ? -0.686 -10.688 0.62 1 98.81 113 CYS B N 1
ATOM 2318 C CA . CYS B 1 113 ? -1.27 -10.25 -0.644 1 98.81 113 CYS B CA 1
ATOM 2319 C C . CYS B 1 113 ? -2.766 -10.539 -0.681 1 98.81 113 CYS B C 1
ATOM 2321 O O . CYS B 1 113 ? -3.553 -9.703 -1.125 1 98.81 113 CYS B O 1
ATOM 2323 N N . ARG B 1 114 ? -3.121 -11.664 -0.194 1 98.62 114 ARG B N 1
ATOM 2324 C CA . ARG B 1 114 ? -4.523 -12.07 -0.15 1 98.62 114 ARG B CA 1
ATOM 2325 C C . ARG B 1 114 ? -5.355 -11.078 0.654 1 98.62 114 ARG B C 1
ATOM 2327 O O . ARG B 1 114 ? -6.406 -10.625 0.194 1 98.62 114 ARG B O 1
ATOM 2334 N N . THR B 1 115 ? -4.883 -10.766 1.832 1 98.62 115 THR B N 1
ATOM 2335 C CA . THR B 1 115 ? -5.633 -9.836 2.67 1 98.62 115 THR B CA 1
ATOM 2336 C C . THR B 1 115 ? -5.68 -8.453 2.035 1 98.62 115 THR B C 1
ATOM 2338 O O . THR B 1 115 ? -6.699 -7.762 2.111 1 98.62 115 THR B O 1
ATOM 2341 N N . GLN B 1 116 ? -4.578 -8.055 1.393 1 98.81 116 GLN B N 1
ATOM 2342 C CA . GLN B 1 116 ? -4.582 -6.773 0.7 1 98.81 116 GLN B CA 1
ATOM 2343 C C . GLN B 1 116 ? -5.551 -6.789 -0.48 1 98.81 116 GLN B C 1
ATOM 2345 O O . GLN B 1 116 ? -6.203 -5.785 -0.77 1 98.81 116 GLN B O 1
ATOM 2350 N N . ALA B 1 117 ? -5.637 -7.902 -1.149 1 98.81 117 ALA B N 1
ATOM 2351 C CA . ALA B 1 117 ? -6.602 -8.023 -2.242 1 98.81 117 ALA B CA 1
ATOM 2352 C C . ALA B 1 117 ? -8.031 -7.867 -1.734 1 98.81 117 ALA B C 1
ATOM 2354 O O . ALA B 1 117 ? -8.859 -7.23 -2.387 1 98.81 117 ALA B O 1
ATOM 2355 N N . LYS B 1 118 ? -8.336 -8.438 -0.61 1 98.81 118 LYS B N 1
ATOM 2356 C CA . LYS B 1 118 ? -9.648 -8.258 -0.005 1 98.81 118 LYS B CA 1
ATOM 2357 C C . LYS B 1 118 ? -9.922 -6.785 0.286 1 98.81 118 LYS B C 1
ATOM 2359 O O . LYS B 1 118 ? -11.047 -6.312 0.109 1 98.81 118 LYS B O 1
ATOM 2364 N N . LYS B 1 119 ? -8.891 -6.094 0.699 1 98.69 119 LYS B N 1
ATOM 2365 C CA . LYS B 1 119 ? -9.047 -4.664 0.957 1 98.69 119 LYS B CA 1
ATOM 2366 C C . LYS B 1 119 ? -9.336 -3.902 -0.333 1 98.69 119 LYS B C 1
ATOM 2368 O O . LYS B 1 119 ? -10.07 -2.912 -0.323 1 98.69 119 LYS B O 1
ATOM 2373 N N . VAL B 1 120 ? -8.766 -4.367 -1.399 1 98.75 120 VAL B N 1
ATOM 2374 C CA . VAL B 1 120 ? -9.047 -3.766 -2.699 1 98.75 120 VAL B CA 1
ATOM 2375 C C . VAL B 1 120 ? -10.523 -3.947 -3.041 1 98.75 120 VAL B C 1
ATOM 2377 O O . VAL B 1 120 ? -11.188 -3.006 -3.486 1 98.75 120 VAL B O 1
ATOM 2380 N N . VAL B 1 121 ? -11.086 -5.078 -2.799 1 98.81 121 VAL B N 1
ATOM 2381 C CA . VAL B 1 121 ? -12.5 -5.336 -3.033 1 98.81 121 VAL B CA 1
ATOM 2382 C C . VAL B 1 121 ? -13.344 -4.398 -2.174 1 98.81 121 VAL B C 1
ATOM 2384 O O . VAL B 1 121 ? -14.289 -3.771 -2.666 1 98.81 121 VAL B O 1
ATOM 2387 N N . ARG B 1 122 ? -13 -4.301 -0.926 1 98.62 122 ARG B N 1
ATOM 2388 C CA . ARG B 1 122 ? -13.742 -3.441 -0.01 1 98.62 122 ARG B CA 1
ATOM 2389 C C . ARG B 1 122 ? -13.703 -1.987 -0.466 1 98.62 122 ARG B C 1
ATOM 2391 O O . ARG B 1 122 ? -14.688 -1.257 -0.318 1 98.62 122 ARG B O 1
ATOM 2398 N N . ALA B 1 123 ? -12.547 -1.61 -1 1 98 123 ALA B N 1
ATOM 2399 C CA . ALA B 1 123 ? -12.422 -0.242 -1.495 1 98 123 ALA B CA 1
ATOM 2400 C C . ALA B 1 123 ? -13.328 -0.016 -2.707 1 98 123 ALA B C 1
ATOM 2402 O O . ALA B 1 123 ? -13.898 1.063 -2.867 1 98 123 ALA B O 1
ATOM 2403 N N . LEU B 1 124 ? -13.445 -0.997 -3.588 1 98.06 124 LEU B N 1
ATOM 2404 C CA . LEU B 1 124 ? -14.383 -0.914 -4.699 1 98.06 124 LEU B CA 1
ATOM 2405 C C . LEU B 1 124 ? -15.812 -0.782 -4.191 1 98.06 124 LEU B C 1
ATOM 2407 O O . LEU B 1 124 ? -16.594 0.019 -4.715 1 98.06 124 LEU B O 1
ATOM 2411 N N . VAL B 1 125 ? -16.156 -1.562 -3.203 1 98.12 125 VAL B N 1
ATOM 2412 C CA . VAL B 1 125 ? -17.484 -1.527 -2.607 1 98.12 125 VAL B CA 1
ATOM 2413 C C . VAL B 1 125 ? -17.781 -0.132 -2.057 1 98.12 125 VAL B C 1
ATOM 2415 O O . VAL B 1 125 ? -18.875 0.391 -2.213 1 98.12 125 VAL B O 1
ATOM 2418 N N . ALA B 1 126 ? -16.797 0.476 -1.422 1 96.75 126 ALA B N 1
ATOM 2419 C CA . ALA B 1 126 ? -16.953 1.818 -0.869 1 96.75 126 ALA B CA 1
ATOM 2420 C C . ALA B 1 126 ? -17.266 2.83 -1.968 1 96.75 126 ALA B C 1
ATOM 2422 O O . ALA B 1 126 ? -18.078 3.732 -1.771 1 96.75 126 ALA B O 1
ATOM 2423 N N . ILE B 1 127 ? -16.594 2.691 -3.092 1 96.75 127 ILE B N 1
ATOM 2424 C CA . ILE B 1 127 ? -16.875 3.576 -4.219 1 96.75 127 ILE B CA 1
ATOM 2425 C C . ILE B 1 127 ? -18.328 3.408 -4.656 1 96.75 127 ILE B C 1
ATOM 2427 O O . ILE B 1 127 ? -19.031 4.395 -4.859 1 96.75 127 ILE B O 1
ATOM 2431 N N . GLU B 1 128 ? -18.719 2.182 -4.785 1 95.62 128 GLU B N 1
ATOM 2432 C CA . GLU B 1 128 ? -20.094 1.884 -5.184 1 95.62 128 GLU B CA 1
ATOM 2433 C C . GLU B 1 128 ? -21.094 2.484 -4.203 1 95.62 128 GLU B C 1
ATOM 2435 O O . GLU B 1 128 ? -22.094 3.072 -4.613 1 95.62 128 GLU B O 1
ATOM 2440 N N . HIS B 1 129 ? -20.844 2.355 -2.982 1 94.81 129 HIS B N 1
ATOM 2441 C CA . HIS B 1 129 ? -21.75 2.816 -1.939 1 94.81 129 HIS B CA 1
ATOM 2442 C C . HIS B 1 129 ? -21.797 4.34 -1.887 1 94.81 129 HIS B C 1
ATOM 2444 O O . HIS B 1 129 ? -22.812 4.918 -1.501 1 94.81 129 HIS B O 1
ATOM 2450 N N . ALA B 1 130 ? -20.688 4.977 -2.215 1 92.31 130 ALA B N 1
ATOM 2451 C CA . ALA B 1 130 ? -20.656 6.438 -2.215 1 92.31 130 ALA B CA 1
ATOM 2452 C C . ALA B 1 130 ? -21.594 7.008 -3.275 1 92.31 130 ALA B C 1
ATOM 2454 O O . ALA B 1 130 ? -22.016 8.164 -3.184 1 92.31 130 ALA B O 1
ATOM 2455 N N . GLY B 1 131 ? -21.875 6.246 -4.34 1 87.56 131 GLY B N 1
ATOM 2456 C CA . GLY B 1 131 ? -22.922 6.562 -5.285 1 87.56 131 GLY B CA 1
ATOM 2457 C C . GLY B 1 131 ? -22.484 7.539 -6.359 1 87.56 131 GLY B C 1
ATOM 2458 O O . GLY B 1 131 ? -23.25 7.844 -7.281 1 87.56 131 GLY B O 1
ATOM 2459 N N . LYS B 1 132 ? -21.312 8.062 -6.305 1 87.94 132 LYS B N 1
ATOM 2460 C CA . LYS B 1 132 ? -20.859 9.062 -7.266 1 87.94 132 LYS B CA 1
ATOM 2461 C C . LYS B 1 132 ? -20.297 8.391 -8.523 1 87.94 132 LYS B C 1
ATOM 2463 O O . LYS B 1 132 ? -20.328 8.977 -9.609 1 87.94 132 LYS B O 1
ATOM 2468 N N . LYS B 1 133 ? -19.734 7.25 -8.352 1 88.44 133 LYS B N 1
ATOM 2469 C CA . LYS B 1 133 ? -19.219 6.422 -9.438 1 88.44 133 LYS B CA 1
ATOM 2470 C C . LYS B 1 133 ? -19.641 4.965 -9.273 1 88.44 133 LYS B C 1
ATOM 2472 O O . LYS B 1 133 ? -19.844 4.496 -8.148 1 88.44 133 LYS B O 1
ATOM 2477 N N . SER B 1 134 ? -19.812 4.289 -10.43 1 92.56 134 SER B N 1
ATOM 2478 C CA . SER B 1 134 ? -20.156 2.867 -10.422 1 92.56 134 SER B CA 1
ATOM 2479 C C . SER B 1 134 ? -19.109 2.051 -11.172 1 92.56 134 SER B C 1
ATOM 2481 O O . SER B 1 134 ? -19.141 1.979 -12.398 1 92.56 134 SER B O 1
ATOM 2483 N N . PRO B 1 135 ? -18.234 1.499 -10.438 1 96.81 135 PRO B N 1
ATOM 2484 C CA . PRO B 1 135 ? -17.25 0.663 -11.117 1 96.81 135 PRO B CA 1
ATOM 2485 C C . PRO B 1 135 ? -17.875 -0.485 -11.906 1 96.81 135 PRO B C 1
ATOM 2487 O O . PRO B 1 135 ? -18.875 -1.054 -11.477 1 96.81 135 PRO B O 1
ATOM 2490 N N . ASP B 1 136 ? -17.297 -0.816 -13.055 1 97.5 136 ASP B N 1
ATOM 2491 C CA . ASP B 1 136 ? -17.781 -1.934 -13.859 1 97.5 136 ASP B CA 1
ATOM 2492 C C . ASP B 1 136 ? -17.781 -3.23 -13.055 1 97.5 136 ASP B C 1
ATOM 2494 O O . ASP B 1 136 ? -16.828 -3.514 -12.32 1 97.5 136 ASP B O 1
ATOM 2498 N N . PRO B 1 137 ? -18.781 -4.086 -13.133 1 98 137 PRO B N 1
ATOM 2499 C CA . PRO B 1 137 ? -18.891 -5.328 -12.367 1 98 137 PRO B CA 1
ATOM 2500 C C . PRO B 1 137 ? -17.672 -6.242 -12.555 1 98 137 PRO B C 1
ATOM 2502 O O . PRO B 1 137 ? -17.312 -6.988 -11.641 1 98 137 PRO B O 1
ATOM 2505 N N . ILE B 1 138 ? -17.031 -6.219 -13.68 1 98.69 138 ILE B N 1
ATOM 2506 C CA . ILE B 1 138 ? -15.93 -7.121 -13.969 1 98.69 138 ILE B CA 1
ATOM 2507 C C . ILE B 1 138 ? -14.758 -6.82 -13.031 1 98.69 138 ILE B C 1
ATOM 2509 O O . ILE B 1 138 ? -13.945 -7.699 -12.75 1 98.69 138 ILE B O 1
ATOM 2513 N N . LEU B 1 139 ? -14.68 -5.586 -12.594 1 98.75 139 LEU B N 1
ATOM 2514 C CA . LEU B 1 139 ? -13.609 -5.223 -11.68 1 98.75 139 LEU B CA 1
ATOM 2515 C C . LEU B 1 139 ? -13.773 -5.941 -10.344 1 98.75 139 LEU B C 1
ATOM 2517 O O . LEU B 1 139 ? -12.789 -6.379 -9.742 1 98.75 139 LEU B O 1
ATOM 2521 N N . PHE B 1 140 ? -15.016 -6.094 -9.859 1 98.62 140 PHE B N 1
ATOM 2522 C CA . PHE B 1 140 ? -15.305 -6.852 -8.648 1 98.62 140 PHE B CA 1
ATOM 2523 C C . PHE B 1 140 ? -14.977 -8.328 -8.836 1 98.62 140 PHE B C 1
ATOM 2525 O O . PHE B 1 140 ? -14.359 -8.953 -7.977 1 98.62 140 PHE B O 1
ATOM 2532 N N . ARG B 1 141 ? -15.406 -8.82 -9.953 1 98.75 141 ARG B N 1
ATOM 2533 C CA . ARG B 1 141 ? -15.156 -10.227 -10.242 1 98.75 141 ARG B CA 1
ATOM 2534 C C . ARG B 1 141 ? -13.664 -10.523 -10.25 1 98.75 141 ARG B C 1
ATOM 2536 O O . ARG B 1 141 ? -13.219 -11.492 -9.633 1 98.75 141 ARG B O 1
ATOM 2543 N N . TYR B 1 142 ? -12.922 -9.688 -10.914 1 98.75 142 TYR B N 1
ATOM 2544 C CA . TYR B 1 142 ? -11.484 -9.883 -11.039 1 98.75 142 TYR B CA 1
ATOM 2545 C C . TYR B 1 142 ? -10.797 -9.781 -9.688 1 98.75 142 TYR B C 1
ATOM 2547 O O . TYR B 1 142 ? -9.961 -10.617 -9.336 1 98.75 142 TYR B O 1
ATOM 2555 N N . ALA B 1 143 ? -11.133 -8.734 -8.953 1 98.81 143 ALA B N 1
ATOM 2556 C CA . ALA B 1 143 ? -10.5 -8.5 -7.656 1 98.81 143 ALA B CA 1
ATOM 2557 C C . ALA B 1 143 ? -10.781 -9.641 -6.691 1 98.81 143 ALA B C 1
ATOM 2559 O O . ALA B 1 143 ? -9.891 -10.078 -5.961 1 98.81 143 ALA B O 1
ATOM 2560 N N . ASN B 1 144 ? -11.953 -10.125 -6.617 1 98.81 144 ASN B N 1
ATOM 2561 C CA . ASN B 1 144 ? -12.289 -11.266 -5.773 1 98.81 144 ASN B CA 1
ATOM 2562 C C . ASN B 1 144 ? -11.477 -12.5 -6.152 1 98.81 144 ASN B C 1
ATOM 2564 O O . ASN B 1 144 ? -10.938 -13.188 -5.281 1 98.81 144 ASN B O 1
ATOM 2568 N N . LEU B 1 145 ? -11.43 -12.75 -7.398 1 98.81 145 LEU B N 1
ATOM 2569 C CA . LEU B 1 145 ? -10.688 -13.914 -7.879 1 98.81 145 LEU B CA 1
ATOM 2570 C C . LEU B 1 145 ? -9.203 -13.773 -7.57 1 98.81 145 LEU B C 1
ATOM 2572 O O . LEU B 1 145 ? -8.531 -14.766 -7.266 1 98.81 145 LEU B O 1
ATOM 2576 N N . LEU B 1 146 ? -8.727 -12.578 -7.703 1 98.69 146 LEU B N 1
ATOM 2577 C CA . LEU B 1 146 ? -7.328 -12.312 -7.379 1 98.69 146 LEU B CA 1
ATOM 2578 C C . LEU B 1 146 ? -7.02 -12.719 -5.941 1 98.69 146 LEU B C 1
ATOM 2580 O O . LEU B 1 146 ? -5.988 -13.344 -5.676 1 98.69 146 LEU B O 1
ATOM 2584 N N . ALA B 1 147 ? -7.891 -12.406 -4.973 1 98.5 147 ALA B N 1
ATOM 2585 C CA . ALA B 1 147 ? -7.711 -12.812 -3.58 1 98.5 147 ALA B CA 1
ATOM 2586 C C . ALA B 1 147 ? -7.633 -14.328 -3.451 1 98.5 147 ALA B C 1
ATOM 2588 O O . ALA B 1 147 ? -6.781 -14.852 -2.734 1 98.5 147 ALA B O 1
ATOM 2589 N N . ASN B 1 148 ? -8.445 -14.977 -4.188 1 97.5 148 ASN B N 1
ATOM 2590 C CA . ASN B 1 148 ? -8.469 -16.438 -4.152 1 97.5 148 ASN B CA 1
ATOM 2591 C C . ASN B 1 148 ? -7.195 -17.031 -4.758 1 97.5 148 ASN B C 1
ATOM 2593 O O . ASN B 1 148 ? -6.691 -18.047 -4.277 1 97.5 148 ASN B O 1
ATOM 2597 N N . VAL B 1 149 ? -6.762 -16.422 -5.797 1 98.31 149 VAL B N 1
ATOM 2598 C CA . VAL B 1 149 ? -5.543 -16.891 -6.438 1 98.31 149 VAL B CA 1
ATOM 2599 C C . VAL B 1 149 ? -4.363 -16.75 -5.48 1 98.31 149 VAL B C 1
ATOM 2601 O O . VAL B 1 149 ? -3.521 -17.641 -5.371 1 98.31 149 VAL B O 1
ATOM 2604 N N . MET B 1 150 ? -4.309 -15.578 -4.762 1 98.44 150 MET B N 1
ATOM 2605 C CA . MET B 1 150 ? -3.24 -15.391 -3.785 1 98.44 150 MET B CA 1
ATOM 2606 C C . MET B 1 150 ? -3.305 -16.469 -2.701 1 98.44 150 MET B C 1
ATOM 2608 O O . MET B 1 150 ? -2.275 -17 -2.291 1 98.44 150 MET B O 1
ATOM 2612 N N . TYR B 1 151 ? -4.465 -16.797 -2.26 1 96.56 151 TYR B N 1
ATOM 2613 C CA . TYR B 1 151 ? -4.66 -17.844 -1.262 1 96.56 151 TYR B CA 1
ATOM 2614 C C . TYR B 1 151 ? -4.168 -19.188 -1.776 1 96.56 151 TYR B C 1
ATOM 2616 O O . TYR B 1 151 ? -3.447 -19.906 -1.073 1 96.56 151 TYR B O 1
ATOM 2624 N N . THR B 1 152 ? -4.562 -19.516 -2.979 1 96.5 152 THR B N 1
ATOM 2625 C CA . THR B 1 152 ? -4.211 -20.812 -3.547 1 96.5 152 THR B CA 1
ATOM 2626 C C . THR B 1 152 ? -2.711 -20.906 -3.799 1 96.5 152 THR B C 1
ATOM 2628 O O . THR B 1 152 ? -2.104 -21.953 -3.592 1 96.5 152 THR B O 1
ATOM 2631 N N . LEU B 1 153 ? -2.133 -19.812 -4.242 1 97.75 153 LEU B N 1
ATOM 2632 C CA . LEU B 1 153 ? -0.684 -19.766 -4.41 1 97.75 153 LEU B CA 1
ATOM 2633 C C . LEU B 1 153 ? 0.025 -20 -3.08 1 97.75 153 LEU B C 1
ATOM 2635 O O . LEU B 1 153 ? 1.058 -20.672 -3.037 1 97.75 153 LEU B O 1
ATOM 2639 N N . ALA B 1 154 ? -0.515 -19.406 -2.021 1 97.19 154 ALA B N 1
ATOM 2640 C CA . ALA B 1 154 ? 0.072 -19.594 -0.696 1 97.19 154 ALA B CA 1
ATOM 2641 C C . ALA B 1 154 ? 0.053 -21.062 -0.287 1 97.19 154 ALA B C 1
ATOM 2643 O O . ALA B 1 154 ? 1.069 -21.594 0.156 1 97.19 154 ALA B O 1
ATOM 2644 N N . SER B 1 155 ? -1.028 -21.703 -0.465 1 95.44 155 SER B N 1
ATOM 2645 C CA . SER B 1 155 ? -1.167 -23.109 -0.128 1 95.44 155 SER B CA 1
ATOM 2646 C C . SER B 1 155 ? -0.271 -23.984 -1.006 1 95.44 155 SER B C 1
ATOM 2648 O O . SER B 1 155 ? 0.375 -24.906 -0.515 1 95.44 155 SER B O 1
ATOM 2650 N N . TYR B 1 156 ? -0.313 -23.672 -2.25 1 96.25 156 TYR B N 1
ATOM 2651 C CA . TYR B 1 156 ? 0.541 -24.391 -3.191 1 96.25 156 TYR B CA 1
ATOM 2652 C C . TYR B 1 156 ? 2.006 -24.281 -2.791 1 96.25 156 TYR B C 1
ATOM 2654 O O . TYR B 1 156 ? 2.744 -25.266 -2.838 1 96.25 156 TYR B O 1
ATOM 2662 N N . THR B 1 157 ? 2.426 -23.125 -2.396 1 97.06 157 THR B N 1
ATOM 2663 C CA . THR B 1 157 ? 3.797 -22.875 -1.964 1 97.06 157 THR B CA 1
ATOM 2664 C C . THR B 1 157 ? 4.152 -23.75 -0.764 1 97.06 157 THR B C 1
ATOM 2666 O O . THR B 1 157 ? 5.215 -24.359 -0.734 1 97.06 157 THR B O 1
ATOM 2669 N N . ASN B 1 158 ? 3.291 -23.797 0.229 1 95.69 158 ASN B N 1
ATOM 2670 C CA . ASN B 1 158 ? 3.527 -24.656 1.385 1 95.69 158 ASN B CA 1
ATOM 2671 C C . ASN B 1 158 ? 3.656 -26.125 0.978 1 95.69 158 ASN B C 1
ATOM 2673 O O . ASN B 1 158 ? 4.52 -26.828 1.488 1 95.69 158 ASN B O 1
ATOM 2677 N N . ARG B 1 159 ? 2.842 -26.547 0.061 1 93.88 159 ARG B N 1
ATOM 2678 C CA . ARG B 1 159 ? 2.918 -27.922 -0.42 1 93.88 159 ARG B CA 1
ATOM 2679 C C . ARG B 1 159 ? 4.258 -28.203 -1.099 1 93.88 159 ARG B C 1
ATOM 2681 O O . ARG B 1 159 ? 4.906 -29.203 -0.822 1 93.88 159 ARG B O 1
ATOM 2688 N N . MET B 1 160 ? 4.621 -27.312 -1.951 1 95.12 160 MET B N 1
ATOM 2689 C CA . MET B 1 160 ? 5.875 -27.469 -2.688 1 95.12 160 MET B CA 1
ATOM 2690 C C . MET B 1 160 ? 7.066 -27.5 -1.735 1 95.12 160 MET B C 1
ATOM 2692 O O . MET B 1 160 ? 8.047 -28.188 -1.991 1 95.12 160 MET B O 1
ATOM 2696 N N . GLN B 1 161 ? 6.93 -26.734 -0.672 1 95.81 161 GLN B N 1
ATOM 2697 C CA . GLN B 1 161 ? 8.023 -26.625 0.293 1 95.81 161 GLN B CA 1
ATOM 2698 C C . GLN B 1 161 ? 7.887 -27.688 1.388 1 95.81 161 GLN B C 1
ATOM 2700 O O . GLN B 1 161 ? 8.625 -27.656 2.377 1 95.81 161 GLN B O 1
ATOM 2705 N N . GLN B 1 162 ? 6.871 -28.531 1.26 1 94.94 162 GLN B N 1
ATOM 2706 C CA . GLN B 1 162 ? 6.633 -29.641 2.174 1 94.94 162 GLN B CA 1
ATOM 2707 C C . GLN B 1 162 ? 6.348 -29.141 3.588 1 94.94 162 GLN B C 1
ATOM 2709 O O . GLN B 1 162 ? 6.836 -29.703 4.562 1 94.94 162 GLN B O 1
ATOM 2714 N N . VAL B 1 163 ? 5.719 -28.062 3.633 1 93.94 163 VAL B N 1
ATOM 2715 C CA . VAL B 1 163 ? 5.25 -27.531 4.91 1 93.94 163 VAL B CA 1
ATOM 2716 C C . VAL B 1 163 ? 3.828 -28.016 5.18 1 93.94 163 VAL B C 1
ATOM 2718 O O . VAL B 1 163 ? 2.949 -27.891 4.324 1 93.94 163 VAL B O 1
ATOM 2721 N N . VAL B 1 164 ? 3.627 -28.609 6.316 1 89.88 164 VAL B N 1
ATOM 2722 C CA . VAL B 1 164 ? 2.291 -29.031 6.723 1 89.88 164 VAL B CA 1
ATOM 2723 C C . VAL B 1 164 ? 1.521 -27.844 7.285 1 89.88 164 VAL B C 1
ATOM 2725 O O . VAL B 1 164 ? 1.967 -27.203 8.242 1 89.88 164 VAL B O 1
ATOM 2728 N N . GLU B 1 165 ? 0.429 -27.547 6.707 1 90.12 165 GLU B N 1
ATOM 2729 C CA . GLU B 1 165 ? -0.39 -26.438 7.172 1 90.12 165 GLU B CA 1
ATOM 2730 C C . GLU B 1 165 ? -1.17 -26.812 8.43 1 90.12 165 GLU B C 1
ATOM 2732 O O . GLU B 1 165 ? -1.613 -27.953 8.57 1 90.12 165 GLU B O 1
ATOM 2737 N N . THR B 1 166 ? -1.296 -25.875 9.305 1 90.12 166 THR B N 1
ATOM 2738 C CA . THR B 1 166 ? -2 -26.094 10.562 1 90.12 166 THR B CA 1
ATOM 2739 C C . THR B 1 166 ? -3.479 -25.734 10.422 1 90.12 166 THR B C 1
ATOM 2741 O O . THR B 1 166 ? -3.82 -24.609 10.062 1 90.12 166 THR B O 1
ATOM 2744 N N . GLU B 1 167 ? -4.289 -26.641 10.648 1 87.25 167 GLU B N 1
ATOM 2745 C CA . GLU B 1 167 ? -5.727 -26.406 10.586 1 87.25 167 GLU B CA 1
ATOM 2746 C C . GLU B 1 167 ? -6.188 -25.5 11.734 1 87.25 167 GLU B C 1
ATOM 2748 O O . GLU B 1 167 ? -5.719 -25.641 12.859 1 87.25 167 GLU B O 1
ATOM 2753 N N . PHE B 1 168 ? -7.066 -24.578 11.414 1 90.94 168 PHE B N 1
ATOM 2754 C CA . PHE B 1 168 ? -7.707 -23.734 12.422 1 90.94 168 PHE B CA 1
ATOM 2755 C C . PHE B 1 168 ? -9.055 -24.328 12.828 1 90.94 168 PHE B C 1
ATOM 2757 O O . PHE B 1 168 ? -9.914 -24.562 11.984 1 90.94 168 PHE B O 1
ATOM 2764 N N . VAL B 1 169 ? -9.258 -24.531 14.148 1 86.88 169 VAL B N 1
ATOM 2765 C CA . VAL B 1 169 ? -10.523 -25 14.688 1 86.88 169 VAL B CA 1
ATOM 2766 C C . VAL B 1 169 ? -11.242 -23.859 15.406 1 86.88 169 VAL B C 1
ATOM 2768 O O . VAL B 1 169 ? -10.844 -23.453 16.5 1 86.88 169 VAL B O 1
ATOM 2771 N N . SER B 1 170 ? -12.281 -23.578 14.812 1 88.81 170 SER B N 1
ATOM 2772 C CA . SER B 1 170 ? -12.992 -22.406 15.32 1 88.81 170 SER B CA 1
ATOM 2773 C C . SER B 1 170 ? -13.789 -22.75 16.578 1 88.81 170 SER B C 1
ATOM 2775 O O . SER B 1 170 ? -14.438 -23.797 16.641 1 88.81 170 SER B O 1
ATOM 2777 N N . LYS B 1 171 ? -13.703 -21.922 17.609 1 91.12 171 LYS B N 1
ATOM 2778 C CA . LYS B 1 171 ? -14.578 -21.984 18.781 1 91.12 171 LYS B CA 1
ATOM 2779 C C . LYS B 1 171 ? -15.844 -21.156 18.562 1 91.12 171 LYS B C 1
ATOM 2781 O O . LYS B 1 171 ? -16.812 -21.312 19.312 1 91.12 171 LYS B O 1
ATOM 2786 N N . SER B 1 172 ? -15.805 -20.422 17.531 1 91.62 172 SER B N 1
ATOM 2787 C CA . SER B 1 172 ? -16.938 -19.531 17.266 1 91.62 172 SER B CA 1
ATOM 2788 C C . SER B 1 172 ? -17.938 -20.203 16.344 1 91.62 172 SER B C 1
ATOM 2790 O O . SER B 1 172 ? -19.125 -19.844 16.328 1 91.62 172 SER B O 1
ATOM 2792 N N . TYR B 1 173 ? -17.422 -21.016 15.477 1 84.25 173 TYR B N 1
ATOM 2793 C CA . TYR B 1 173 ? -18.266 -21.672 14.492 1 84.25 173 TYR B CA 1
ATOM 2794 C C . TYR B 1 173 ? -18.078 -23.188 14.547 1 84.25 173 TYR B C 1
ATOM 2796 O O . TYR B 1 173 ? -16.969 -23.672 14.781 1 84.25 173 TYR B O 1
ATOM 2804 N N . PRO B 1 174 ? -19.172 -23.797 14.484 1 75.38 174 PRO B N 1
ATOM 2805 C CA . PRO B 1 174 ? -19.016 -25.25 14.422 1 75.38 174 PRO B CA 1
ATOM 2806 C C . PRO B 1 174 ? -18.219 -25.719 13.203 1 75.38 174 PRO B C 1
ATOM 2808 O O . PRO B 1 174 ? -18.172 -25 12.195 1 75.38 174 PRO B O 1
ATOM 2811 N N . MET B 1 175 ? -17.328 -26.672 13.414 1 66.69 175 MET B N 1
ATOM 2812 C CA . MET B 1 175 ? -16.594 -27.203 12.266 1 66.69 175 MET B CA 1
ATOM 2813 C C . MET B 1 175 ? -17.547 -27.594 11.141 1 66.69 175 MET B C 1
ATOM 2815 O O . MET B 1 175 ? -18.641 -28.109 11.398 1 66.69 175 MET B O 1
ATOM 2819 N N . PRO B 1 176 ? -17.094 -27.109 9.945 1 59.22 176 PRO B N 1
ATOM 2820 C CA . PRO B 1 176 ? -17.969 -27.594 8.883 1 59.22 176 PRO B CA 1
ATOM 2821 C C . PRO B 1 176 ? -18.141 -29.109 8.891 1 59.22 176 PRO B C 1
ATOM 2823 O O . PRO B 1 176 ? -17.172 -29.844 9.148 1 59.22 176 PRO B O 1
ATOM 2826 N N . LYS B 1 177 ? -19.484 -29.422 9.148 1 45.44 177 LYS B N 1
ATOM 2827 C CA . LYS B 1 177 ? -19.734 -30.859 9.055 1 45.44 177 LYS B CA 1
ATOM 2828 C C . LYS B 1 177 ? -19.203 -31.438 7.754 1 45.44 177 LYS B C 1
ATOM 2830 O O . LYS B 1 177 ? -19.188 -30.75 6.727 1 45.44 177 LYS B O 1
#

Organism: NCBI:txid190893

Radius of gyration: 21.09 Å; Cα contacts (8 Å, |Δi|>4): 496; chains: 2; bounding box: 48×57×58 Å

pLDDT: mean 93.76, std 8.46, range [41.41, 98.81]